Protein AF-A0A1F4E482-F1 (afdb_monomer)

Sequence (312 aa):
MAAYETIAFDAARCNGCGDCMSACAQAKTGNFEHASSRIQILPSANDGFELALCRQCGDPGCVSVCPAAALEKDSESGVIAWDGTKCVNCLLCTVGCTYAGIAFDERAGHVVKCDLCGGRPECVKACSEGALRHVKSARIYNRFGALEDLFVPGLAGCQGCNTELLIRHVLRAVGPETVVAAPPGCIPGMGTVGYNGKTGTKVPVFHPLLTNTASMLAGVRRTYKRKGRDVTALALAGDGGTADVGFQSLSGAAERGEEILYVCVDNEGYMNTGMQRSGCTPFGAWTSTTPVGERSHGKSRDAKNLPLLMMM

pLDDT: mean 93.37, std 6.18, range [50.09, 98.62]

Foldseek 3Di:
DFWAKFKAFDQVLDPPPCQLLQQQQCLQPVGRDSLSGLKDWAADPVGTIDIQADGLDPDQQLCVQQPQNQWDQDPPRSFTHGHPVSDPQPCSSCVSGPRNQWDDDVVVRHIDGDPCSVVPRRSCVRDPSNRMDTDGPPVLCNVLVVADQFFDPDWQDDVVPVLVVVVRSVDSVQDQLEEEEEEDAVCVVRQQCHDPPDHRGNHHYDYDYLQALLVVLLVVCVVCVVVVRHGASEYDYEQQSPVHRNVVNVLVSLVVVRRHHYDYPYPQARVRVFFHGHLQHAAQDDGPPQHPDPPGRGDHDGRDPRVVVSPD

Solvent-accessible surface area (backbone atoms only — not comparable to full-atom values): 17020 Å² total; per-residue (Å²): 123,77,46,31,59,31,69,46,76,42,48,92,45,51,82,79,84,51,50,32,19,28,40,31,4,37,77,75,71,72,42,64,50,50,88,67,19,49,40,43,82,40,82,40,94,82,69,57,48,41,76,30,36,43,58,43,54,89,79,44,44,32,39,78,52,33,89,58,66,23,38,47,71,41,88,84,65,29,45,55,46,76,40,75,91,46,50,79,80,78,59,47,34,36,75,40,28,93,44,58,14,36,41,77,34,81,90,78,72,40,76,45,49,49,67,46,65,85,81,57,44,52,30,37,74,51,31,85,69,58,20,38,40,82,39,66,41,59,54,68,42,38,65,48,64,72,36,68,76,42,50,58,85,90,57,67,56,61,90,86,44,62,67,59,56,49,51,42,53,51,42,31,72,67,42,75,57,34,40,39,38,30,26,75,42,52,61,34,68,20,26,44,61,32,62,96,94,42,62,26,38,77,38,60,58,42,71,45,52,44,50,39,46,45,52,52,38,46,54,50,32,54,51,35,50,76,71,75,39,89,53,46,23,32,37,51,31,42,31,39,35,43,62,44,67,10,24,66,26,39,54,55,32,57,77,68,64,49,82,57,47,78,45,68,52,70,74,44,30,34,57,66,83,60,35,30,71,33,42,47,19,47,56,52,40,69,26,75,73,22,48,63,56,100,91,35,66,19,32,92,47,67,41,53,61,53,72,67,75,66,67,122

Nearest PDB structures (foldseek):
  9bt4-assembly2_C  TM=9.549E-01  e=1.532E-16  Methanosarcina acetivorans C2A
  8c0z-assembly1_F  TM=8.640E-01  e=2.098E-13  Aromatoleum aromaticum
  6x1o-assembly1_D  TM=8.520E-01  e=2.428E-11  Pyrococcus furiosus COM1
  6n2o-assembly1_D  TM=8.540E-01  e=1.017E-06  Magnetococcus marinus MC-1
  2ivf-assembly1_B  TM=8.292E-01  e=2.470E-06  Aromatoleum aromaticum EbN1

Radius of gyration: 26.52 Å; Cα contacts (8 Å, |Δi|>4): 601; chains: 1; bounding box: 60×45×69 Å

Structure (mmCIF, N/CA/C/O backbone):
data_AF-A0A1F4E482-F1
#
_entry.id   AF-A0A1F4E482-F1
#
loop_
_atom_site.group_PDB
_atom_site.id
_atom_site.type_symbol
_atom_site.label_atom_id
_atom_site.label_alt_id
_atom_site.label_comp_id
_atom_site.label_asym_id
_atom_site.label_entity_id
_atom_site.label_seq_id
_atom_site.pdbx_PDB_ins_code
_atom_site.Cartn_x
_atom_site.Cartn_y
_atom_site.Cartn_z
_atom_site.occupancy
_atom_site.B_iso_or_equiv
_atom_site.auth_seq_id
_atom_site.auth_comp_id
_atom_site.auth_asym_id
_atom_site.auth_atom_id
_atom_site.pdbx_PDB_model_num
ATOM 1 N N . MET A 1 1 ? 2.982 8.073 -3.032 1.00 50.09 1 MET A N 1
ATOM 2 C CA . MET A 1 1 ? 3.293 7.229 -4.205 1.00 50.09 1 MET A CA 1
ATOM 3 C C . MET A 1 1 ? 2.075 7.202 -5.106 1.00 50.09 1 MET A C 1
ATOM 5 O O . MET A 1 1 ? 1.051 6.669 -4.696 1.00 50.09 1 MET A O 1
ATOM 9 N N . ALA A 1 2 ? 2.163 7.830 -6.277 1.00 57.84 2 ALA A N 1
ATOM 10 C CA . ALA A 1 2 ? 1.166 7.664 -7.326 1.00 57.84 2 ALA A CA 1
ATOM 11 C C . ALA A 1 2 ? 1.480 6.396 -8.129 1.00 57.84 2 ALA A C 1
ATOM 13 O O . ALA A 1 2 ? 2.610 5.903 -8.142 1.00 57.84 2 ALA A O 1
ATOM 14 N N . ALA A 1 3 ? 0.451 5.848 -8.748 1.00 70.69 3 ALA A N 1
ATOM 15 C CA . ALA A 1 3 ? 0.516 4.659 -9.560 1.00 70.69 3 ALA A CA 1
ATOM 16 C C . ALA A 1 3 ? 0.460 5.048 -11.035 1.00 70.69 3 ALA A C 1
ATOM 18 O O . ALA A 1 3 ? -0.381 5.852 -11.443 1.00 70.69 3 ALA A O 1
ATOM 19 N N . TYR A 1 4 ? 1.350 4.475 -11.826 1.00 83.44 4 TYR A N 1
ATOM 20 C CA . TYR A 1 4 ? 1.622 4.953 -13.174 1.00 83.44 4 TYR A CA 1
ATOM 21 C C . TYR A 1 4 ? 1.324 3.884 -14.211 1.00 83.44 4 TYR A C 1
ATOM 23 O O . TYR A 1 4 ? 1.258 2.690 -13.886 1.00 83.44 4 TYR A O 1
ATOM 31 N N . GLU A 1 5 ? 1.128 4.324 -15.447 1.00 87.88 5 GLU A N 1
ATOM 32 C CA . GLU A 1 5 ? 0.988 3.422 -16.580 1.00 87.88 5 GLU A CA 1
ATOM 33 C C . GLU A 1 5 ? 2.273 2.604 -16.768 1.00 87.88 5 GLU A C 1
ATOM 35 O O . GLU A 1 5 ? 3.392 3.076 -16.557 1.00 87.88 5 GLU A O 1
ATOM 40 N N . THR A 1 6 ? 2.105 1.334 -17.107 1.00 90.81 6 THR A N 1
ATOM 41 C CA . THR A 1 6 ? 3.186 0.386 -17.358 1.00 90.81 6 THR A CA 1
ATOM 42 C C . THR A 1 6 ? 2.681 -0.736 -18.259 1.00 90.81 6 THR A C 1
ATOM 44 O O . THR A 1 6 ? 1.504 -0.791 -18.623 1.00 90.81 6 THR A O 1
ATOM 47 N N . ILE A 1 7 ? 3.568 -1.646 -18.640 1.00 94.12 7 ILE A N 1
ATOM 48 C CA . ILE A 1 7 ? 3.220 -2.802 -19.461 1.00 94.12 7 ILE A CA 1
ATOM 49 C C . ILE A 1 7 ? 3.324 -4.050 -18.588 1.00 94.12 7 ILE A C 1
ATOM 51 O O . ILE A 1 7 ? 4.385 -4.364 -18.052 1.00 94.12 7 ILE A O 1
ATOM 55 N N . ALA A 1 8 ? 2.201 -4.745 -18.433 1.00 93.06 8 ALA A N 1
ATOM 56 C CA . ALA A 1 8 ? 2.137 -6.050 -17.795 1.00 93.06 8 ALA A CA 1
ATOM 57 C C . ALA A 1 8 ? 2.396 -7.155 -18.820 1.00 93.06 8 ALA A C 1
ATOM 59 O O . ALA A 1 8 ? 1.970 -7.048 -19.972 1.00 93.06 8 ALA A O 1
ATOM 60 N N . PHE A 1 9 ? 3.044 -8.222 -18.360 1.00 95.19 9 PHE A N 1
ATOM 61 C CA . PHE A 1 9 ? 3.366 -9.403 -19.147 1.00 95.19 9 PHE A CA 1
ATOM 62 C C . PHE A 1 9 ? 2.775 -10.651 -18.502 1.00 95.19 9 PHE A C 1
ATOM 64 O O . PHE A 1 9 ? 2.919 -10.854 -17.297 1.00 95.19 9 PHE A O 1
ATOM 71 N N . ASP A 1 10 ? 2.096 -11.453 -19.310 1.00 95.62 10 ASP A N 1
ATOM 72 C CA . ASP A 1 10 ? 1.537 -12.749 -18.947 1.00 95.62 10 ASP A CA 1
ATOM 73 C C . ASP A 1 10 ? 2.306 -13.838 -19.702 1.00 95.62 10 ASP A C 1
ATOM 75 O O . ASP A 1 10 ? 2.054 -14.094 -20.883 1.00 95.62 10 ASP A O 1
ATOM 79 N N . ALA A 1 11 ? 3.272 -14.452 -19.016 1.00 94.12 11 ALA A N 1
ATOM 80 C CA . ALA A 1 11 ? 4.148 -15.468 -19.592 1.00 94.12 11 ALA A CA 1
ATOM 81 C C . ALA A 1 11 ? 3.375 -16.682 -20.133 1.00 94.12 11 ALA A C 1
ATOM 83 O O . ALA A 1 11 ? 3.779 -17.248 -21.143 1.00 94.12 11 ALA A O 1
ATOM 84 N N . ALA A 1 12 ? 2.232 -17.035 -19.529 1.00 94.94 12 ALA A N 1
ATOM 85 C CA . ALA A 1 12 ? 1.430 -18.189 -19.942 1.00 94.94 12 ALA A CA 1
ATOM 86 C C . ALA A 1 12 ? 0.758 -18.006 -21.313 1.00 94.94 12 ALA A C 1
ATOM 88 O O . ALA A 1 12 ? 0.332 -18.980 -21.927 1.00 94.94 12 ALA A O 1
ATOM 89 N N . ARG A 1 13 ? 0.649 -16.761 -21.792 1.00 96.19 13 ARG A N 1
ATOM 90 C CA . ARG A 1 13 ? 0.096 -16.428 -23.113 1.00 96.19 13 ARG A CA 1
ATOM 91 C C . ARG A 1 13 ? 1.174 -16.184 -24.162 1.00 96.19 13 ARG A C 1
ATOM 93 O O . ARG A 1 13 ? 0.858 -16.010 -25.331 1.00 96.19 13 ARG A O 1
ATOM 100 N N . CYS A 1 14 ? 2.439 -16.079 -23.765 1.00 96.88 14 CYS A N 1
ATOM 101 C CA . CYS A 1 14 ? 3.504 -15.762 -24.702 1.00 96.88 14 CYS A CA 1
ATOM 102 C C . CYS A 1 14 ? 3.905 -17.013 -25.489 1.00 96.88 14 CYS A C 1
ATOM 104 O O . CYS A 1 14 ? 4.243 -18.035 -24.901 1.00 96.88 14 CYS A O 1
ATOM 106 N N . ASN A 1 15 ? 3.911 -16.913 -26.817 1.00 95.38 15 ASN A N 1
ATOM 107 C CA . ASN A 1 15 ? 4.369 -17.971 -27.721 1.00 95.38 15 ASN A CA 1
ATOM 108 C C . ASN A 1 15 ? 5.766 -17.697 -28.315 1.00 95.38 15 ASN A C 1
ATOM 110 O O . ASN A 1 15 ? 6.238 -18.466 -29.146 1.00 95.38 15 ASN A O 1
ATOM 114 N N . GLY A 1 16 ? 6.418 -16.596 -27.922 1.00 95.25 16 GLY A N 1
ATOM 115 C CA . GLY A 1 16 ? 7.756 -16.239 -28.398 1.00 95.25 16 GLY A CA 1
ATOM 116 C C . GLY A 1 16 ? 7.837 -15.741 -29.844 1.00 95.25 16 GLY A C 1
ATOM 117 O O . GLY A 1 16 ? 8.937 -15.714 -30.385 1.00 95.25 16 GLY A O 1
ATOM 118 N N . CYS A 1 17 ? 6.729 -15.325 -30.478 1.00 95.69 17 CYS A N 1
ATOM 119 C CA . CYS A 1 17 ? 6.731 -14.901 -31.890 1.00 95.69 17 CYS A CA 1
ATOM 120 C C . CYS A 1 17 ? 7.664 -13.714 -32.204 1.00 95.69 17 CYS A C 1
ATOM 122 O O . CYS A 1 17 ? 8.137 -13.577 -33.327 1.00 95.69 17 CYS A O 1
ATOM 124 N N . GLY A 1 18 ? 7.937 -12.849 -31.220 1.00 96.25 18 GLY A N 1
ATOM 125 C CA . GLY A 1 18 ? 8.828 -11.695 -31.373 1.00 96.25 18 GLY A CA 1
ATOM 126 C C . GLY A 1 18 ? 8.198 -10.463 -32.035 1.00 96.25 18 GLY A C 1
ATOM 127 O O . GLY A 1 18 ? 8.855 -9.424 -32.109 1.00 96.25 18 GLY A O 1
ATOM 128 N N . ASP A 1 19 ? 6.921 -10.509 -32.424 1.00 97.69 19 ASP A N 1
ATOM 129 C CA . ASP A 1 19 ? 6.220 -9.394 -33.085 1.00 97.69 19 ASP A CA 1
ATOM 130 C C . ASP A 1 19 ? 6.271 -8.095 -32.269 1.00 97.69 19 ASP A C 1
ATOM 132 O O . ASP A 1 19 ? 6.443 -6.997 -32.803 1.00 97.69 19 ASP A O 1
ATOM 136 N N . CYS A 1 20 ? 6.197 -8.208 -30.940 1.00 97.62 20 CYS A N 1
ATOM 137 C CA . CYS A 1 20 ? 6.301 -7.069 -30.035 1.00 97.62 20 CYS A CA 1
ATOM 138 C C . CYS A 1 20 ? 7.686 -6.398 -30.063 1.00 97.62 20 CYS A C 1
ATOM 140 O O . CYS A 1 20 ? 7.776 -5.180 -29.886 1.00 97.62 20 CYS A O 1
ATOM 142 N N . MET A 1 21 ? 8.754 -7.175 -30.283 1.00 97.56 21 MET A N 1
ATOM 143 C CA . MET A 1 21 ? 10.126 -6.675 -30.409 1.00 97.56 21 MET A CA 1
ATOM 144 C C . MET A 1 21 ? 10.295 -5.967 -31.752 1.00 97.56 21 MET A C 1
ATOM 146 O O . MET A 1 21 ? 10.696 -4.805 -31.774 1.00 97.56 21 MET A O 1
ATOM 150 N N . SER A 1 22 ? 9.869 -6.595 -32.852 1.00 97.81 22 SER A N 1
ATOM 151 C CA . SER A 1 22 ? 9.901 -5.988 -34.190 1.00 97.81 22 SER A CA 1
ATOM 152 C C . SER A 1 22 ? 9.091 -4.689 -34.269 1.00 97.81 22 SER A C 1
ATOM 154 O O . SER A 1 22 ? 9.600 -3.689 -34.770 1.00 97.81 22 SER A O 1
ATOM 156 N N . ALA A 1 23 ? 7.880 -4.650 -33.704 1.00 97.94 23 ALA A N 1
ATOM 157 C CA . ALA A 1 23 ? 7.065 -3.433 -33.657 1.00 97.94 23 ALA A CA 1
ATOM 158 C C . ALA A 1 23 ? 7.727 -2.318 -32.830 1.00 97.94 23 ALA A C 1
ATOM 160 O O . ALA A 1 23 ? 7.666 -1.139 -33.184 1.00 97.94 23 ALA A O 1
ATOM 161 N N . CYS A 1 24 ? 8.385 -2.675 -31.722 1.00 97.38 24 CYS A N 1
ATOM 162 C CA . CYS A 1 24 ? 9.100 -1.706 -30.902 1.00 97.38 24 CYS A CA 1
ATOM 163 C C . CYS A 1 24 ? 10.337 -1.150 -31.617 1.00 97.38 24 CYS A C 1
ATOM 165 O O . CYS A 1 24 ? 10.530 0.064 -31.592 1.00 97.38 24 CYS A O 1
ATOM 167 N N . ALA A 1 25 ? 11.143 -2.002 -32.254 1.00 95.94 25 ALA A N 1
ATOM 168 C CA . ALA A 1 25 ? 12.280 -1.570 -33.061 1.00 95.94 25 ALA A CA 1
ATOM 169 C C . ALA A 1 25 ? 11.810 -0.629 -34.181 1.00 95.94 25 ALA A C 1
ATOM 171 O O . ALA A 1 25 ? 12.283 0.504 -34.275 1.00 95.94 25 ALA A O 1
ATOM 172 N N . GLN A 1 26 ? 10.764 -1.009 -34.919 1.00 96.69 26 GLN A N 1
ATOM 173 C CA . GLN A 1 26 ? 10.246 -0.195 -36.018 1.00 96.69 26 GLN A CA 1
ATOM 174 C C . GLN A 1 26 ? 9.806 1.188 -35.531 1.00 96.69 26 GLN A C 1
ATOM 176 O O . GLN A 1 26 ? 10.162 2.202 -36.128 1.00 96.69 26 GLN A O 1
ATOM 181 N N . ALA A 1 27 ? 9.096 1.246 -34.403 1.00 96.31 27 ALA A N 1
ATOM 182 C CA . ALA A 1 27 ? 8.613 2.497 -33.832 1.00 96.31 27 ALA A CA 1
ATOM 183 C C . ALA A 1 27 ? 9.723 3.399 -33.261 1.00 96.31 27 ALA A C 1
ATOM 185 O O . ALA A 1 27 ? 9.504 4.601 -33.108 1.00 96.31 27 ALA A O 1
ATOM 186 N N . LYS A 1 28 ? 10.879 2.843 -32.871 1.00 94.31 28 LYS A N 1
ATOM 187 C CA . LYS A 1 28 ? 11.936 3.585 -32.155 1.00 94.31 28 LYS A CA 1
ATOM 188 C C . LYS A 1 28 ? 13.166 3.890 -32.987 1.00 94.31 28 LYS A C 1
ATOM 190 O O . LYS A 1 28 ? 13.798 4.911 -32.737 1.00 94.31 28 LYS A O 1
ATOM 195 N N . THR A 1 29 ? 13.495 3.033 -33.940 1.00 91.94 29 THR A N 1
ATOM 196 C CA . THR A 1 29 ? 14.713 3.129 -34.749 1.00 91.94 29 THR A CA 1
ATOM 197 C C . THR A 1 29 ? 14.434 3.010 -36.246 1.00 91.94 29 THR A C 1
ATOM 199 O O . THR A 1 29 ? 15.348 3.204 -37.043 1.00 91.94 29 THR A O 1
ATOM 202 N N . GLY A 1 30 ? 13.195 2.704 -36.653 1.00 92.75 30 GLY A N 1
ATOM 203 C CA . GLY A 1 30 ? 12.822 2.538 -38.061 1.00 92.75 30 GLY A CA 1
ATOM 204 C C . GLY A 1 30 ? 13.309 1.232 -38.697 1.00 92.75 30 GLY A C 1
ATOM 205 O O . GLY A 1 30 ? 13.164 1.061 -39.904 1.00 92.75 30 GLY A O 1
ATOM 206 N N . ASN A 1 31 ? 13.876 0.312 -37.910 1.00 90.56 31 ASN A N 1
ATOM 207 C CA . ASN A 1 31 ? 14.336 -1.003 -38.361 1.00 90.56 31 ASN A CA 1
ATOM 208 C C . ASN A 1 31 ? 13.534 -2.134 -37.687 1.00 90.56 31 ASN A C 1
ATOM 210 O O . ASN A 1 31 ? 12.688 -1.871 -36.843 1.00 90.56 31 ASN A O 1
ATOM 214 N N . PHE A 1 32 ? 13.782 -3.394 -38.048 1.00 92.50 32 PHE A N 1
ATOM 215 C CA . PHE A 1 32 ? 13.076 -4.553 -37.473 1.00 92.50 32 PHE A CA 1
ATOM 216 C C . PHE A 1 32 ? 13.972 -5.443 -36.602 1.00 92.50 32 PHE A C 1
ATOM 218 O O . PHE A 1 32 ? 13.580 -6.551 -36.237 1.00 92.50 32 PHE A O 1
ATOM 225 N N . GLU A 1 33 ? 15.179 -4.979 -36.280 1.00 91.38 33 GLU A N 1
ATOM 226 C CA . GLU A 1 33 ? 16.152 -5.751 -35.516 1.00 91.38 33 GLU A CA 1
ATOM 227 C C . GLU A 1 33 ? 15.749 -5.794 -34.042 1.00 91.38 33 GLU A C 1
ATOM 229 O O . GLU A 1 33 ? 15.639 -4.759 -33.383 1.00 91.38 33 GLU A O 1
ATOM 234 N N . HIS A 1 34 ? 15.571 -7.001 -33.499 1.00 93.25 34 HIS A N 1
ATOM 235 C CA . HIS A 1 34 ? 15.185 -7.180 -32.096 1.00 93.25 34 HIS A CA 1
ATOM 236 C C . HIS A 1 34 ? 16.203 -6.562 -31.136 1.00 93.25 34 HIS A C 1
ATOM 238 O O . HIS A 1 34 ? 15.811 -6.010 -30.121 1.00 93.25 34 HIS A O 1
ATOM 244 N N . ALA A 1 35 ? 17.495 -6.538 -31.467 1.00 89.81 35 ALA A N 1
ATOM 245 C CA . ALA A 1 35 ? 18.505 -5.894 -30.622 1.00 89.81 35 ALA A CA 1
ATOM 246 C C . ALA A 1 35 ? 18.249 -4.388 -30.395 1.00 89.81 35 ALA A C 1
ATOM 248 O O . ALA A 1 35 ? 18.602 -3.860 -29.346 1.00 89.81 35 ALA A O 1
ATOM 249 N N . SER A 1 36 ? 17.590 -3.708 -31.342 1.00 90.25 36 SER A N 1
ATOM 250 C CA . SER A 1 36 ? 17.215 -2.292 -31.227 1.00 90.25 36 SER A CA 1
ATOM 251 C C . SER A 1 36 ? 15.883 -2.065 -30.495 1.00 90.25 36 SER A C 1
ATOM 253 O O . SER A 1 36 ? 15.470 -0.916 -30.295 1.00 90.25 36 SER A O 1
ATOM 255 N N . SER A 1 37 ? 15.157 -3.121 -30.105 1.00 94.88 37 SER A N 1
ATOM 256 C CA . SER A 1 37 ? 13.901 -2.963 -29.377 1.00 94.88 37 SER A CA 1
ATOM 257 C C . SER A 1 37 ? 14.130 -2.681 -27.898 1.00 94.88 37 SER A C 1
ATOM 259 O O . SER A 1 37 ? 14.953 -3.281 -27.214 1.00 94.88 37 SER A O 1
ATOM 261 N N . ARG A 1 38 ? 13.300 -1.793 -27.350 1.00 95.50 38 ARG A N 1
ATOM 262 C CA . ARG A 1 38 ? 13.314 -1.425 -25.924 1.00 95.50 38 ARG A CA 1
ATOM 263 C C . ARG A 1 38 ? 12.547 -2.417 -25.036 1.00 95.50 38 ARG A C 1
ATOM 265 O O . ARG A 1 38 ? 12.235 -2.099 -23.890 1.00 95.50 38 ARG A O 1
ATOM 272 N N . ILE A 1 39 ? 12.185 -3.564 -25.603 1.00 96.56 39 ILE A N 1
ATOM 273 C CA . ILE A 1 39 ? 11.484 -4.701 -25.009 1.00 96.56 39 ILE A CA 1
ATOM 274 C C . ILE A 1 39 ? 12.198 -5.958 -25.504 1.00 96.56 39 ILE A C 1
ATOM 276 O O . ILE A 1 39 ? 12.468 -6.041 -26.699 1.00 96.56 39 ILE A O 1
ATOM 280 N N . GLN A 1 40 ? 12.507 -6.900 -24.618 1.00 96.12 40 GLN A N 1
ATOM 281 C CA . GLN A 1 40 ? 13.147 -8.167 -24.978 1.00 96.12 40 GLN A CA 1
ATOM 282 C C . GLN A 1 40 ? 12.362 -9.325 -24.364 1.00 96.12 40 GLN A C 1
ATOM 284 O O . GLN A 1 40 ? 12.138 -9.345 -23.151 1.00 96.12 40 GLN A O 1
ATOM 289 N N . ILE A 1 41 ? 11.932 -10.266 -25.205 1.00 96.31 41 ILE A N 1
ATOM 290 C CA . ILE A 1 41 ? 11.322 -11.530 -24.785 1.00 96.31 41 ILE A CA 1
ATOM 291 C C . ILE A 1 41 ? 12.408 -12.595 -24.841 1.00 96.31 41 ILE A C 1
ATOM 293 O O . ILE A 1 41 ? 13.002 -12.816 -25.894 1.00 96.31 41 ILE A O 1
ATOM 297 N N . LEU A 1 42 ? 12.671 -13.233 -23.707 1.00 94.31 42 LEU A N 1
ATOM 298 C CA . LEU A 1 42 ? 13.765 -14.184 -23.544 1.00 94.31 42 LEU A CA 1
ATOM 299 C C . LEU A 1 42 ? 13.206 -15.543 -23.108 1.00 94.31 42 LEU A C 1
ATOM 301 O O . LEU A 1 42 ? 12.257 -15.568 -22.326 1.00 94.31 42 LEU A O 1
ATOM 305 N N . PRO A 1 43 ? 13.762 -16.673 -23.569 1.00 93.50 43 PRO A N 1
ATOM 306 C CA . PRO A 1 43 ? 13.435 -17.977 -23.000 1.00 93.50 43 PRO A CA 1
ATOM 307 C C . PRO A 1 43 ? 13.756 -18.016 -21.498 1.00 93.50 43 PRO A C 1
ATOM 309 O O . PRO A 1 43 ? 14.818 -17.553 -21.079 1.00 93.50 43 PRO A O 1
ATOM 312 N N . SER A 1 44 ? 12.843 -18.563 -20.695 1.00 91.25 44 SER A N 1
ATOM 313 C CA . SER A 1 44 ? 13.057 -18.789 -19.259 1.00 91.25 44 SER A CA 1
ATOM 314 C C . SER A 1 44 ? 13.779 -20.117 -19.010 1.00 91.25 44 SER A C 1
ATOM 316 O O . SER A 1 44 ? 13.749 -21.023 -19.840 1.00 91.25 44 SER A O 1
ATOM 318 N N . ALA A 1 45 ? 14.382 -20.263 -17.828 1.00 87.75 45 ALA A N 1
ATOM 319 C CA . ALA A 1 45 ? 14.998 -21.514 -17.386 1.00 87.75 45 ALA A CA 1
ATOM 320 C C . ALA A 1 45 ? 13.982 -22.635 -17.077 1.00 87.75 45 ALA A C 1
ATOM 322 O O . ALA A 1 45 ? 14.362 -23.802 -17.078 1.00 87.75 45 ALA A O 1
ATOM 323 N N . ASN A 1 46 ? 12.715 -22.299 -16.804 1.00 86.31 46 ASN A N 1
ATOM 324 C CA . ASN A 1 46 ? 11.676 -23.243 -16.360 1.00 86.31 46 ASN A CA 1
ATOM 325 C C . ASN A 1 46 ? 10.644 -23.576 -17.453 1.00 86.31 46 ASN A C 1
ATOM 327 O O . ASN A 1 46 ? 9.483 -23.820 -17.129 1.00 86.31 46 ASN A O 1
ATOM 331 N N . ASP A 1 47 ? 11.059 -23.552 -18.721 1.00 84.94 47 ASP A N 1
ATOM 332 C CA . ASP A 1 47 ? 10.184 -23.538 -19.899 1.00 84.94 47 ASP A CA 1
ATOM 333 C C . ASP A 1 47 ? 9.254 -22.298 -19.951 1.00 84.94 47 ASP A C 1
ATOM 335 O O . ASP A 1 47 ? 8.754 -21.787 -18.949 1.00 84.94 47 ASP A O 1
ATOM 339 N N . GLY A 1 48 ? 9.038 -21.754 -21.151 1.00 91.44 48 GLY A N 1
ATOM 340 C CA . GLY A 1 48 ? 8.289 -20.506 -21.360 1.00 91.44 48 GLY A CA 1
ATOM 341 C C . GLY A 1 48 ? 9.181 -19.273 -21.527 1.00 91.44 48 GLY A C 1
ATOM 342 O O . GLY A 1 48 ? 10.348 -19.378 -21.905 1.00 91.44 48 GLY A O 1
ATOM 343 N N . PHE A 1 49 ? 8.617 -18.085 -21.292 1.00 95.44 49 PHE A N 1
ATOM 344 C CA . PHE A 1 49 ? 9.251 -16.812 -21.643 1.00 95.44 49 PHE A CA 1
ATOM 345 C C . PHE A 1 49 ? 9.263 -15.813 -20.486 1.00 95.44 49 PHE A C 1
ATOM 347 O O . PHE A 1 49 ? 8.325 -15.729 -19.694 1.00 95.44 49 PHE A O 1
ATOM 354 N N . GLU A 1 50 ? 10.309 -14.999 -20.447 1.00 94.19 50 GLU A N 1
ATOM 355 C CA . GLU A 1 50 ? 10.502 -13.869 -19.551 1.00 94.19 50 GLU A CA 1
ATOM 356 C C . GLU A 1 50 ? 10.590 -12.559 -20.331 1.00 94.19 50 GLU A C 1
ATOM 358 O O . GLU A 1 50 ? 10.852 -12.531 -21.535 1.00 94.19 50 GLU A O 1
ATOM 363 N N . LEU A 1 51 ? 10.363 -11.453 -19.620 1.00 94.88 51 LEU A N 1
ATOM 364 C CA . LEU A 1 51 ? 10.366 -10.118 -20.195 1.00 94.88 51 LEU A CA 1
ATOM 365 C C . LEU A 1 51 ? 11.399 -9.214 -19.518 1.00 94.88 51 LEU A C 1
ATOM 367 O O . LEU A 1 51 ? 11.276 -8.910 -18.328 1.00 94.88 51 LEU A O 1
ATOM 371 N N . ALA A 1 52 ? 12.311 -8.673 -20.325 1.00 95.19 52 ALA A N 1
ATOM 372 C CA . ALA A 1 52 ? 13.142 -7.526 -19.977 1.00 95.19 52 ALA A CA 1
ATOM 373 C C . ALA A 1 52 ? 12.552 -6.244 -20.592 1.00 95.19 52 ALA A C 1
ATOM 375 O O . ALA A 1 52 ? 12.440 -6.085 -21.812 1.00 95.19 52 ALA A O 1
ATOM 376 N N . LEU A 1 53 ? 12.098 -5.337 -19.721 1.00 95.25 53 LEU A N 1
ATOM 377 C CA . LEU A 1 53 ? 11.413 -4.094 -20.084 1.00 95.25 53 LEU A CA 1
ATOM 378 C C . LEU A 1 53 ? 11.447 -3.096 -18.922 1.00 95.25 53 LEU A C 1
ATOM 380 O O . LEU A 1 53 ? 11.301 -3.466 -17.756 1.00 95.25 53 LEU A O 1
ATOM 384 N N . CYS A 1 54 ? 11.561 -1.800 -19.227 1.00 94.81 54 CYS A N 1
ATOM 385 C CA . CYS A 1 54 ? 11.388 -0.757 -18.215 1.00 94.81 54 CYS A CA 1
ATOM 386 C C . CYS A 1 54 ? 9.956 -0.769 -17.659 1.00 94.81 54 CYS A C 1
ATOM 388 O O . CYS A 1 54 ? 9.003 -0.458 -18.373 1.00 94.81 54 CYS A O 1
ATOM 39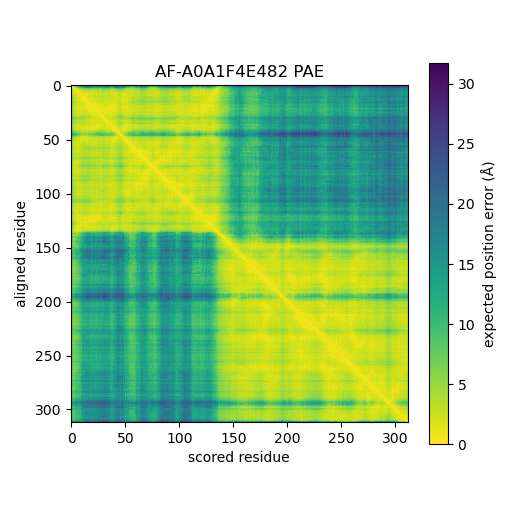0 N N . ARG A 1 55 ? 9.817 -1.064 -16.361 1.00 91.56 55 ARG A N 1
ATOM 391 C CA . ARG A 1 55 ? 8.522 -1.134 -15.661 1.00 91.56 55 ARG A CA 1
ATOM 392 C C . ARG A 1 55 ? 7.996 0.211 -15.150 1.00 91.56 55 ARG A C 1
ATOM 394 O O . ARG A 1 55 ? 6.932 0.232 -14.537 1.00 91.56 55 ARG A O 1
ATOM 401 N N . GLN A 1 56 ? 8.723 1.310 -15.366 1.00 93.06 56 GLN A N 1
ATOM 402 C CA . GLN A 1 56 ? 8.402 2.638 -14.815 1.00 93.06 56 GLN A CA 1
ATOM 403 C C . GLN A 1 56 ? 8.225 2.622 -13.280 1.00 93.06 56 GLN A C 1
ATOM 405 O O . GLN A 1 56 ? 7.261 3.160 -12.731 1.00 93.06 56 GLN A O 1
ATOM 410 N N . CYS A 1 57 ? 9.159 1.969 -12.576 1.00 88.19 57 CYS A N 1
ATOM 411 C CA . CYS A 1 57 ? 9.104 1.681 -11.136 1.00 88.19 57 CYS A CA 1
ATOM 412 C C . CYS A 1 57 ? 8.767 2.904 -10.274 1.00 88.19 57 CYS A C 1
ATOM 414 O O . CYS A 1 57 ? 9.254 4.001 -10.535 1.00 88.19 57 CYS A O 1
ATOM 416 N N . GLY A 1 58 ? 7.950 2.716 -9.231 1.00 84.44 58 GLY A N 1
ATOM 417 C CA . GLY A 1 58 ? 7.608 3.763 -8.256 1.00 84.44 58 GLY A CA 1
ATOM 418 C C . GLY A 1 58 ? 8.837 4.365 -7.572 1.00 84.44 58 GLY A C 1
ATOM 419 O O . GLY A 1 58 ? 8.942 5.584 -7.508 1.00 84.44 58 GLY A O 1
ATOM 420 N N . ASP A 1 59 ? 9.763 3.498 -7.163 1.00 86.62 59 ASP A N 1
ATOM 421 C CA . ASP A 1 59 ? 11.095 3.836 -6.659 1.00 86.62 59 ASP A CA 1
ATOM 422 C C . ASP A 1 59 ? 12.154 3.253 -7.618 1.00 86.62 59 ASP A C 1
ATOM 424 O O . ASP A 1 59 ? 12.451 2.053 -7.582 1.00 86.62 59 ASP A O 1
ATOM 428 N N . PRO A 1 60 ? 12.601 4.030 -8.617 1.00 91.31 60 PRO A N 1
ATOM 429 C CA . PRO A 1 60 ? 13.444 3.517 -9.685 1.00 91.31 60 PRO A CA 1
ATOM 430 C C . PRO A 1 60 ? 14.928 3.505 -9.303 1.00 91.31 60 PRO A C 1
ATOM 432 O O . PRO A 1 60 ? 15.603 4.529 -9.372 1.00 91.31 60 PRO A O 1
ATOM 435 N N . GLY A 1 61 ? 15.474 2.311 -9.049 1.00 94.00 61 GLY A N 1
ATOM 436 C CA . GLY A 1 61 ? 16.905 2.127 -8.765 1.00 94.00 61 GLY A CA 1
ATOM 437 C C . GLY A 1 61 ? 17.838 2.737 -9.820 1.00 94.00 61 GLY A C 1
ATOM 438 O O . GLY A 1 61 ? 18.870 3.298 -9.467 1.00 94.00 61 GLY A O 1
ATOM 439 N N . CYS A 1 62 ? 17.447 2.737 -11.102 1.00 96.31 62 CYS A N 1
ATOM 440 C CA . CYS A 1 62 ? 18.224 3.366 -12.177 1.00 96.31 62 CYS A CA 1
ATOM 441 C C . CYS A 1 62 ? 18.376 4.892 -12.026 1.00 96.31 62 CYS A C 1
ATOM 443 O O . CYS A 1 62 ? 19.375 5.437 -12.487 1.00 96.31 62 CYS A O 1
ATOM 445 N N . VAL A 1 63 ? 17.406 5.573 -11.402 1.00 96.81 63 VAL A N 1
ATOM 446 C CA . VAL A 1 63 ? 17.493 7.007 -11.074 1.00 96.81 63 VAL A CA 1
ATOM 447 C C . VAL A 1 63 ? 18.412 7.190 -9.872 1.00 96.81 63 VAL A C 1
ATOM 449 O O . VAL A 1 63 ? 19.340 7.989 -9.937 1.00 96.81 63 VAL A O 1
ATOM 452 N N . SER A 1 64 ? 18.211 6.395 -8.817 1.00 95.50 64 SER A N 1
ATOM 453 C CA . SER A 1 64 ? 18.969 6.493 -7.564 1.00 95.50 64 SER A CA 1
ATOM 454 C C . SER A 1 64 ? 20.476 6.285 -7.746 1.00 95.50 64 SER A C 1
ATOM 456 O O . SER A 1 64 ? 21.266 6.881 -7.023 1.00 95.50 64 SER A O 1
ATOM 458 N N . VAL A 1 65 ? 20.889 5.471 -8.723 1.00 97.00 65 VAL A N 1
ATOM 459 C CA . VAL A 1 65 ? 22.310 5.231 -9.036 1.00 97.00 65 VAL A CA 1
ATOM 460 C C . VAL A 1 65 ? 22.889 6.186 -10.082 1.00 97.00 65 VAL A C 1
ATOM 462 O O . VAL A 1 65 ? 24.054 6.036 -10.433 1.00 97.00 65 VAL A O 1
ATOM 465 N N . CYS A 1 66 ? 22.111 7.118 -10.647 1.00 97.31 66 CYS A N 1
ATOM 466 C CA . CYS A 1 66 ? 22.586 7.998 -11.716 1.00 97.31 66 CYS A CA 1
ATOM 467 C C . CYS A 1 66 ? 23.371 9.192 -11.137 1.00 97.31 66 CYS A C 1
ATOM 469 O O . CYS A 1 66 ? 22.749 10.148 -10.672 1.00 97.31 66 CYS A O 1
ATOM 471 N N . PRO A 1 67 ? 24.719 9.220 -11.216 1.00 96.44 67 PRO A N 1
ATOM 472 C CA . PRO A 1 67 ? 25.503 10.298 -10.605 1.00 96.44 67 PRO A CA 1
ATOM 473 C C . PRO A 1 67 ? 25.342 11.638 -11.334 1.00 96.44 67 PRO A C 1
ATOM 475 O O . PRO A 1 67 ? 25.548 12.692 -10.747 1.00 96.44 67 PRO A O 1
ATOM 478 N N . ALA A 1 68 ? 24.971 11.600 -12.616 1.00 96.56 68 ALA A N 1
ATOM 479 C CA . ALA A 1 68 ? 24.806 12.788 -13.446 1.00 96.56 68 ALA A CA 1
ATOM 480 C C . ALA A 1 68 ? 23.395 13.398 -13.370 1.00 96.56 68 ALA A C 1
ATOM 482 O O . ALA A 1 68 ? 23.128 14.387 -14.048 1.00 96.56 68 ALA A O 1
ATOM 483 N N . ALA A 1 69 ? 22.476 12.786 -12.607 1.00 96.25 69 ALA A N 1
ATOM 484 C CA . ALA A 1 69 ? 21.060 13.166 -12.572 1.00 96.25 69 ALA A CA 1
ATOM 485 C C . ALA A 1 69 ? 20.431 13.279 -13.982 1.00 96.25 69 ALA A C 1
ATOM 487 O O . ALA A 1 69 ? 19.615 14.155 -14.262 1.00 96.25 69 ALA A O 1
ATOM 488 N N . ALA A 1 70 ? 20.846 12.386 -14.887 1.00 97.69 70 ALA A N 1
ATOM 489 C CA . ALA A 1 70 ? 20.362 12.312 -16.265 1.00 97.69 70 ALA A CA 1
ATOM 490 C C . ALA A 1 70 ? 19.062 11.502 -16.399 1.00 97.69 70 ALA A C 1
ATOM 492 O O . ALA A 1 70 ? 18.515 11.394 -17.491 1.00 97.69 70 ALA A O 1
ATOM 493 N N . LEU A 1 71 ? 18.588 10.890 -15.312 1.00 97.31 71 LEU A N 1
ATOM 494 C CA . LEU A 1 71 ? 17.322 10.171 -15.248 1.00 97.31 71 LEU A CA 1
ATOM 495 C C . LEU A 1 71 ? 16.460 10.810 -14.167 1.00 97.31 71 LEU A C 1
ATOM 497 O O . LEU A 1 71 ? 16.939 11.041 -13.061 1.00 97.31 71 LEU A O 1
ATOM 501 N N . GLU A 1 72 ? 15.190 11.041 -14.468 1.00 95.00 72 GLU A N 1
ATOM 502 C CA . GLU A 1 72 ? 14.238 11.627 -13.527 1.00 95.00 72 GLU A CA 1
ATOM 503 C C . GLU A 1 72 ? 12.874 10.979 -13.717 1.00 95.00 72 GLU A C 1
ATOM 505 O O . GLU A 1 72 ? 12.495 10.646 -14.837 1.00 95.00 72 GLU A O 1
ATOM 510 N N . LYS A 1 73 ? 12.133 10.755 -12.634 1.00 92.00 73 LYS A N 1
ATOM 511 C CA . LYS A 1 73 ? 10.778 10.226 -12.740 1.00 92.00 73 LYS A CA 1
ATOM 512 C C . LYS A 1 73 ? 9.782 11.370 -12.871 1.00 92.00 73 LYS A C 1
ATOM 514 O O . LYS A 1 73 ? 9.584 12.119 -11.921 1.00 92.00 73 LYS A O 1
ATOM 519 N N . ASP A 1 74 ? 9.117 11.433 -14.018 1.00 90.12 74 ASP A N 1
ATOM 520 C CA . ASP A 1 74 ? 8.035 12.380 -14.244 1.00 90.12 74 ASP A CA 1
ATOM 521 C C . ASP A 1 74 ? 6.856 12.075 -13.304 1.00 90.12 74 ASP A C 1
ATOM 523 O O . ASP A 1 74 ? 6.406 10.930 -13.195 1.00 90.12 74 ASP A O 1
ATOM 527 N N . SER A 1 75 ? 6.381 13.088 -12.580 1.00 83.88 75 SER A N 1
ATOM 528 C CA . SER A 1 75 ? 5.374 12.921 -11.525 1.00 83.88 75 SER A CA 1
ATOM 529 C C . SER A 1 75 ? 3.944 12.806 -12.059 1.00 83.88 75 SER A C 1
ATOM 531 O O . SER A 1 75 ? 3.063 12.342 -11.334 1.00 83.88 75 SER A O 1
ATOM 533 N N . GLU A 1 76 ? 3.713 13.180 -13.320 1.00 84.25 76 GLU A N 1
ATOM 534 C CA . GLU A 1 76 ? 2.402 13.142 -13.965 1.00 84.25 76 GLU A CA 1
ATOM 535 C C . GLU A 1 76 ? 2.198 11.830 -14.739 1.00 84.25 76 GLU A C 1
ATOM 537 O O . GLU A 1 76 ? 1.303 11.038 -14.434 1.00 84.25 76 GLU A O 1
ATOM 542 N N . SER A 1 77 ? 3.072 11.555 -15.705 1.00 87.06 77 SER A N 1
ATOM 543 C CA . SER A 1 77 ? 3.052 10.355 -16.545 1.00 87.06 77 SER A CA 1
ATOM 544 C C . SER A 1 77 ? 3.651 9.127 -15.856 1.00 87.06 77 SER A C 1
ATOM 546 O O . SER A 1 77 ? 3.291 7.993 -16.182 1.00 87.06 77 SER A O 1
ATOM 548 N N . GLY A 1 78 ? 4.577 9.325 -14.912 1.00 88.94 78 GLY A N 1
ATOM 549 C CA . GLY A 1 78 ? 5.338 8.251 -14.276 1.00 88.94 78 GLY A CA 1
ATOM 550 C C . GLY A 1 78 ? 6.475 7.681 -15.099 1.00 88.94 78 GLY A C 1
ATOM 551 O O . GLY A 1 78 ? 7.178 6.790 -14.608 1.00 88.94 78 GLY A O 1
ATOM 552 N N . VAL A 1 79 ? 6.642 8.163 -16.331 1.00 93.62 79 VAL A N 1
ATOM 553 C CA . VAL A 1 79 ? 7.733 7.761 -17.204 1.00 93.62 79 VAL A CA 1
ATOM 554 C C . VAL A 1 79 ? 9.029 8.281 -16.603 1.00 93.62 79 VAL A C 1
ATOM 556 O O . VAL A 1 79 ? 9.172 9.454 -16.274 1.00 93.62 79 VAL A O 1
ATOM 559 N N . ILE A 1 80 ? 10.001 7.393 -16.459 1.00 95.12 80 ILE A N 1
ATOM 560 C CA . ILE A 1 80 ? 11.362 7.801 -16.138 1.00 95.12 80 ILE A CA 1
ATOM 561 C C . ILE A 1 80 ? 11.884 8.499 -17.399 1.00 95.12 80 ILE A C 1
ATOM 563 O O . ILE A 1 80 ? 11.956 7.869 -18.443 1.00 95.12 80 ILE A O 1
ATOM 567 N N . ALA A 1 81 ? 12.169 9.791 -17.382 1.00 94.56 81 ALA A N 1
ATOM 568 C CA . ALA A 1 81 ? 12.760 10.511 -18.504 1.00 94.56 81 ALA A CA 1
ATOM 569 C C . ALA A 1 81 ? 14.283 10.323 -18.512 1.00 94.56 81 ALA A C 1
ATOM 571 O O . ALA A 1 81 ? 14.880 10.042 -17.474 1.00 94.56 81 ALA A O 1
ATOM 572 N N . TRP A 1 82 ? 14.901 10.445 -19.688 1.00 96.06 82 TRP A N 1
ATOM 573 C CA . TRP A 1 82 ? 16.354 10.471 -19.849 1.00 96.06 82 TRP A CA 1
ATOM 574 C C . TRP A 1 82 ? 16.759 11.759 -20.558 1.00 96.06 82 TRP A C 1
ATOM 576 O O . TRP A 1 82 ? 16.180 12.096 -21.589 1.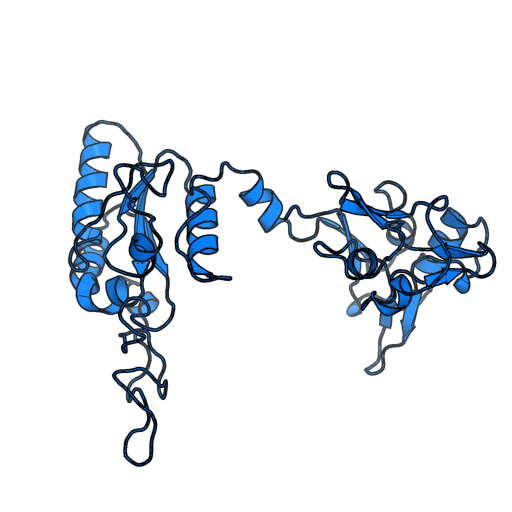00 96.06 82 TRP A O 1
ATOM 586 N N . ASP A 1 83 ? 17.747 12.449 -20.001 1.00 96.69 83 ASP A N 1
ATOM 587 C CA . ASP A 1 83 ? 18.309 13.689 -20.522 1.00 96.69 83 ASP A CA 1
ATOM 588 C C . ASP A 1 83 ? 19.715 13.432 -21.076 1.00 96.69 83 ASP A C 1
ATOM 590 O O . ASP A 1 83 ? 20.692 13.261 -20.337 1.00 96.69 83 ASP A O 1
ATOM 594 N N . GLY A 1 84 ? 19.814 13.422 -22.405 1.00 95.75 84 GLY A N 1
ATOM 595 C CA . GLY A 1 84 ? 21.071 13.196 -23.112 1.00 95.75 84 GLY A CA 1
ATOM 596 C C . GLY A 1 84 ? 22.109 14.297 -22.911 1.00 95.75 84 GLY A C 1
ATOM 597 O O . GLY A 1 84 ? 23.291 14.032 -23.089 1.00 95.75 84 GLY A O 1
ATOM 598 N N . THR A 1 85 ? 21.708 15.499 -22.486 1.00 97.31 85 THR A N 1
ATOM 599 C CA . THR A 1 85 ? 22.652 16.602 -22.241 1.00 97.31 85 THR A CA 1
ATOM 600 C C . THR A 1 85 ? 23.425 16.432 -20.933 1.00 97.31 85 THR A C 1
ATOM 602 O O . THR A 1 85 ? 24.533 16.944 -20.795 1.00 97.31 85 THR A O 1
ATOM 605 N N . LYS A 1 86 ? 22.862 15.674 -19.984 1.00 97.56 86 LYS A N 1
ATOM 606 C CA . LYS A 1 86 ? 23.484 15.352 -18.692 1.00 97.56 86 LYS A CA 1
ATOM 607 C C . LYS A 1 86 ? 24.169 13.991 -18.698 1.00 97.56 86 LYS A C 1
ATOM 609 O O . LYS A 1 86 ? 25.049 13.732 -17.882 1.00 97.56 86 LYS A O 1
ATOM 614 N N . CYS A 1 87 ? 23.735 13.080 -19.566 1.00 97.38 87 CYS A N 1
ATOM 615 C CA . CYS A 1 87 ? 24.220 11.708 -19.571 1.00 97.38 87 CYS A CA 1
ATOM 616 C C . CYS A 1 87 ? 25.708 11.626 -19.940 1.00 97.38 87 CYS A C 1
ATOM 618 O O . CYS A 1 87 ? 26.114 12.017 -21.026 1.00 97.38 87 CYS A O 1
ATOM 620 N N . VAL A 1 88 ? 26.504 11.016 -19.059 1.00 96.38 88 VAL A N 1
ATOM 621 C CA . VAL A 1 88 ? 27.946 10.780 -19.268 1.00 96.38 88 VAL A CA 1
ATOM 622 C C . VAL A 1 88 ? 28.274 9.341 -19.689 1.00 96.38 88 VAL A C 1
ATOM 624 O O . VAL A 1 88 ? 29.419 8.916 -19.595 1.00 96.38 88 VAL A O 1
ATOM 627 N N . ASN A 1 89 ? 27.270 8.554 -20.094 1.00 95.69 89 ASN A N 1
ATOM 628 C CA . ASN A 1 89 ? 27.426 7.169 -20.569 1.00 95.69 89 ASN A CA 1
ATOM 629 C C . ASN A 1 89 ? 28.200 6.222 -19.620 1.00 95.69 89 ASN A C 1
ATOM 631 O O . ASN A 1 89 ? 28.823 5.265 -20.059 1.00 95.69 89 ASN A O 1
ATOM 635 N N . CYS A 1 90 ? 28.107 6.429 -18.301 1.00 96.38 90 CYS A N 1
ATOM 636 C CA . CYS A 1 90 ? 28.760 5.569 -17.298 1.00 96.38 90 CYS A CA 1
ATOM 637 C C . CYS A 1 90 ? 28.107 4.185 -17.105 1.00 96.38 90 CYS A C 1
ATOM 639 O O . CYS A 1 90 ? 28.631 3.360 -16.365 1.00 96.38 90 CYS A O 1
ATOM 641 N N . LEU A 1 91 ? 26.935 3.949 -17.707 1.00 96.81 91 LEU A N 1
ATOM 642 C CA . LEU A 1 91 ? 26.165 2.693 -17.679 1.00 96.81 91 LEU A CA 1
ATOM 643 C C . LEU A 1 91 ? 25.703 2.185 -16.301 1.00 96.81 91 LEU A C 1
ATOM 645 O O . LEU A 1 91 ? 25.020 1.165 -16.239 1.00 96.81 91 LEU A O 1
ATOM 649 N N . LEU A 1 92 ? 25.950 2.910 -15.206 1.00 97.62 92 LEU A N 1
ATOM 650 C CA . LEU A 1 92 ? 25.509 2.519 -13.857 1.00 97.62 92 LEU A CA 1
ATOM 651 C C . LEU A 1 92 ? 23.998 2.263 -13.760 1.00 97.62 92 LEU A C 1
ATOM 653 O O . LEU A 1 92 ? 23.561 1.371 -13.038 1.00 97.62 92 LEU A O 1
ATOM 657 N N . CYS A 1 93 ? 23.190 2.995 -14.526 1.00 97.06 93 CYS A N 1
ATOM 658 C CA . CYS A 1 93 ? 21.742 2.801 -14.579 1.00 97.06 93 CYS A CA 1
ATOM 659 C C . CYS A 1 93 ? 21.322 1.421 -15.117 1.00 97.06 93 CYS A C 1
ATOM 661 O O . CYS A 1 93 ? 20.269 0.928 -14.713 1.00 97.06 93 CYS A O 1
ATOM 663 N N . THR A 1 94 ? 22.137 0.793 -15.975 1.00 96.50 94 THR A N 1
ATOM 664 C CA . THR A 1 94 ? 21.909 -0.576 -16.477 1.00 96.50 94 THR A CA 1
ATOM 665 C C . THR A 1 94 ? 22.133 -1.604 -15.369 1.00 96.50 94 THR A C 1
ATOM 667 O O . THR A 1 94 ? 21.312 -2.496 -15.188 1.00 96.50 94 THR A O 1
ATOM 670 N N . VAL A 1 95 ? 23.164 -1.400 -14.541 1.00 95.00 95 VAL A N 1
ATOM 671 C CA . VAL A 1 95 ? 23.476 -2.237 -13.371 1.00 95.00 95 VAL A CA 1
ATOM 672 C C . VAL A 1 95 ? 22.440 -2.050 -12.259 1.00 95.00 95 VAL A C 1
ATOM 674 O O . VAL A 1 95 ? 22.020 -3.013 -11.627 1.00 95.00 95 VAL A O 1
ATOM 677 N N . GLY A 1 96 ? 21.978 -0.817 -12.034 1.00 93.94 96 GLY A N 1
ATOM 678 C CA . GLY A 1 96 ? 20.951 -0.520 -11.030 1.00 93.94 96 GLY A CA 1
ATOM 679 C C . GLY A 1 96 ? 19.544 -0.999 -11.401 1.00 93.94 96 GLY A C 1
ATOM 680 O O . GLY A 1 96 ? 18.636 -0.934 -10.570 1.00 93.94 96 GLY A O 1
ATOM 681 N N . CYS A 1 97 ? 19.318 -1.452 -12.638 1.00 95.62 97 CYS A N 1
ATOM 682 C CA . CYS A 1 97 ? 18.012 -1.920 -13.080 1.00 95.62 97 CYS A CA 1
ATOM 683 C C . CYS A 1 97 ? 17.868 -3.434 -12.907 1.00 95.62 97 CYS A C 1
ATOM 685 O O . CYS A 1 97 ? 18.323 -4.216 -13.735 1.00 95.62 97 CYS A O 1
ATOM 687 N N . THR A 1 98 ? 17.104 -3.852 -11.900 1.00 92.94 98 THR A N 1
ATOM 688 C CA . THR A 1 98 ? 16.807 -5.273 -11.633 1.00 92.94 98 THR A CA 1
ATOM 689 C C . THR A 1 98 ? 15.942 -5.957 -12.697 1.00 92.94 98 THR A C 1
ATOM 691 O O . THR A 1 98 ? 15.763 -7.168 -12.655 1.00 92.94 98 THR A O 1
ATOM 694 N N . TYR A 1 99 ? 15.388 -5.194 -13.644 1.00 93.38 99 TYR A N 1
ATOM 695 C CA . TYR A 1 99 ? 14.484 -5.691 -14.687 1.00 93.38 99 TYR A CA 1
ATOM 696 C C . TYR A 1 99 ? 15.106 -5.693 -16.085 1.00 93.38 99 TYR A C 1
ATOM 698 O O . TYR A 1 99 ? 14.378 -5.899 -17.056 1.00 93.38 99 TYR A O 1
ATOM 706 N N . ALA A 1 100 ? 16.400 -5.360 -16.202 1.00 93.06 100 ALA A N 1
ATOM 707 C CA . ALA A 1 100 ? 17.074 -5.143 -17.487 1.00 93.06 100 ALA A CA 1
ATOM 708 C C . ALA A 1 100 ? 16.286 -4.198 -18.426 1.00 93.06 100 ALA A C 1
ATOM 710 O O . ALA A 1 100 ? 16.264 -4.343 -19.643 1.00 93.06 100 ALA A O 1
ATOM 711 N N . GLY A 1 101 ? 15.578 -3.227 -17.840 1.00 94.50 101 GLY A N 1
ATOM 712 C CA . GLY A 1 101 ? 14.656 -2.350 -18.559 1.00 94.50 101 GLY A CA 1
ATOM 713 C C . GLY A 1 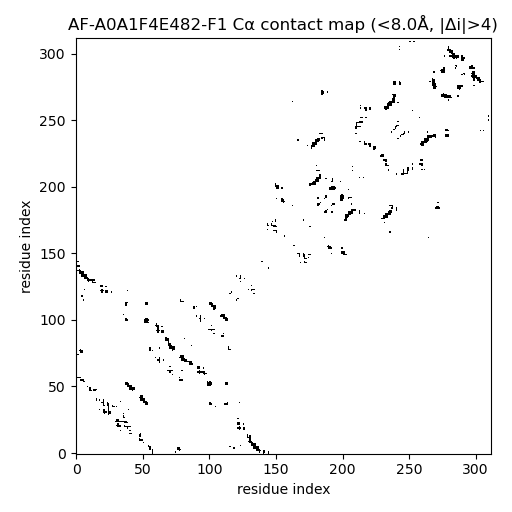101 ? 15.306 -1.126 -19.201 1.00 94.50 101 GLY A C 1
ATOM 714 O O . GLY A 1 101 ? 14.649 -0.406 -19.954 1.00 94.50 101 GLY A O 1
ATOM 715 N N . ILE A 1 102 ? 16.571 -0.875 -18.876 1.00 96.19 102 ILE A N 1
ATOM 716 C CA . ILE A 1 102 ? 17.426 0.141 -19.479 1.00 96.19 102 ILE A CA 1
ATOM 717 C C . ILE A 1 102 ? 18.731 -0.536 -19.883 1.00 96.19 102 ILE A C 1
ATOM 719 O O . ILE A 1 102 ? 19.378 -1.175 -19.056 1.00 96.19 102 ILE A O 1
ATOM 723 N N . ALA A 1 103 ? 19.084 -0.416 -21.157 1.00 93.56 103 ALA A N 1
ATOM 724 C CA . ALA A 1 103 ? 20.229 -1.085 -21.762 1.00 93.56 103 ALA A CA 1
ATOM 725 C C . ALA A 1 103 ? 20.974 -0.111 -22.676 1.00 93.56 103 ALA A C 1
ATOM 727 O O . ALA A 1 103 ? 20.399 0.884 -23.111 1.00 93.56 103 ALA A O 1
ATOM 728 N N . PHE A 1 104 ? 22.250 -0.368 -22.947 1.00 93.06 104 PHE A N 1
ATOM 729 C CA . PHE A 1 104 ? 23.012 0.410 -23.920 1.00 93.06 104 PHE A CA 1
ATOM 730 C C . PHE A 1 104 ? 22.660 -0.041 -25.340 1.00 93.06 104 PHE A C 1
ATOM 732 O O . PHE A 1 104 ? 22.687 -1.237 -25.615 1.00 93.06 104 PHE A O 1
ATOM 739 N N . ASP A 1 105 ? 22.330 0.904 -26.220 1.00 90.44 105 ASP A N 1
ATOM 740 C CA . ASP A 1 105 ? 22.154 0.641 -27.648 1.00 90.44 105 ASP A CA 1
ATOM 741 C C . ASP A 1 105 ? 23.377 1.179 -28.396 1.00 90.44 105 ASP A C 1
ATOM 743 O O . ASP A 1 105 ? 23.660 2.380 -28.372 1.00 90.44 105 ASP A O 1
ATOM 747 N N . GLU A 1 106 ? 24.124 0.282 -29.040 1.00 88.44 106 GLU A N 1
ATOM 748 C CA . GLU A 1 106 ? 25.374 0.628 -29.724 1.00 88.44 106 GLU A CA 1
ATOM 749 C C . GLU A 1 106 ? 25.161 1.570 -30.912 1.00 88.44 106 GLU A C 1
ATOM 751 O O . GLU A 1 106 ? 26.016 2.410 -31.185 1.00 88.44 106 GLU A O 1
ATOM 756 N N . ARG A 1 107 ? 24.017 1.474 -31.603 1.00 86.06 107 ARG A N 1
ATOM 757 C CA . ARG A 1 107 ? 23.711 2.340 -32.751 1.00 86.06 107 ARG A CA 1
ATOM 758 C C . ARG A 1 107 ? 23.331 3.741 -32.299 1.00 86.06 107 ARG A C 1
ATOM 760 O O . ARG A 1 107 ? 23.736 4.714 -32.926 1.00 86.06 107 ARG A O 1
ATOM 767 N N . ALA A 1 108 ? 22.559 3.841 -31.222 1.00 87.50 108 ALA A N 1
ATOM 768 C CA . ALA A 1 108 ? 22.195 5.112 -30.615 1.00 87.50 108 ALA A CA 1
ATOM 769 C C . ALA A 1 108 ? 23.390 5.762 -29.894 1.00 87.50 108 ALA A C 1
ATOM 771 O O . ALA A 1 108 ? 23.424 6.980 -29.735 1.00 87.50 108 ALA A O 1
ATOM 772 N N . GLY A 1 109 ? 24.370 4.966 -29.451 1.00 91.62 109 GLY A N 1
ATOM 773 C CA . GLY A 1 109 ? 25.539 5.443 -28.706 1.00 91.62 109 GLY A CA 1
ATOM 774 C C . GLY A 1 109 ? 25.205 5.886 -27.278 1.00 91.62 109 GLY A C 1
ATOM 775 O O . GLY A 1 109 ? 25.969 6.624 -26.651 1.00 91.62 109 GLY A O 1
ATOM 776 N N . HIS A 1 110 ? 24.048 5.473 -26.762 1.00 94.00 110 HIS A N 1
ATOM 777 C CA . HIS A 1 110 ? 23.570 5.818 -25.430 1.00 94.00 110 HIS A CA 1
ATOM 778 C C . HIS A 1 110 ? 22.592 4.764 -24.904 1.00 94.00 110 HIS A C 1
ATOM 780 O O . HIS A 1 110 ? 22.152 3.857 -25.610 1.00 94.00 110 HIS A O 1
ATOM 786 N N . VAL A 1 111 ? 22.227 4.886 -23.628 1.00 95.44 111 VAL A N 1
ATOM 787 C CA . VAL A 1 111 ? 21.225 4.006 -23.021 1.00 95.44 111 VAL A CA 1
ATOM 788 C C . VAL A 1 111 ? 19.827 4.265 -23.580 1.00 95.44 111 VAL A C 1
ATOM 790 O O . VAL A 1 111 ? 19.405 5.409 -23.748 1.00 95.44 111 VAL A O 1
ATOM 793 N N . VAL A 1 112 ? 19.079 3.196 -23.827 1.00 94.44 112 VAL A N 1
ATOM 794 C CA . VAL A 1 112 ? 17.688 3.213 -24.272 1.00 94.44 112 VAL A CA 1
ATOM 795 C C . VAL A 1 112 ? 16.814 2.475 -23.272 1.00 94.44 112 VAL A C 1
ATOM 797 O O . VAL A 1 112 ? 17.227 1.529 -22.602 1.00 94.44 112 VAL A O 1
ATOM 800 N N . LYS A 1 113 ? 15.568 2.924 -23.159 1.00 95.12 113 LYS A N 1
ATOM 801 C CA . LYS A 1 113 ? 14.555 2.298 -22.310 1.00 95.12 113 LYS A CA 1
ATOM 802 C C . LYS A 1 113 ? 13.156 2.686 -22.753 1.00 95.12 113 LYS A C 1
ATOM 804 O O . LYS A 1 113 ? 12.962 3.716 -23.410 1.00 95.12 113 LYS A O 1
ATOM 809 N N . CYS A 1 114 ? 12.167 1.884 -22.370 1.00 95.31 114 CYS A N 1
ATOM 810 C CA . CYS A 1 114 ? 10.774 2.162 -22.704 1.00 95.31 114 CYS A CA 1
ATOM 811 C C . CYS A 1 114 ? 10.352 3.572 -22.245 1.00 95.31 114 CYS A C 1
ATOM 813 O O . CYS A 1 114 ? 10.693 4.041 -21.153 1.00 95.31 114 CYS A O 1
ATOM 815 N N . ASP A 1 115 ? 9.606 4.238 -23.115 1.00 94.31 115 ASP A N 1
ATOM 816 C CA . ASP A 1 115 ? 8.986 5.555 -22.936 1.00 94.31 115 ASP A CA 1
ATOM 817 C C . ASP A 1 115 ? 7.453 5.471 -23.098 1.00 94.31 115 ASP A C 1
ATOM 819 O O . ASP A 1 115 ? 6.782 6.479 -23.302 1.00 94.31 115 ASP A O 1
ATOM 823 N N . LEU A 1 116 ? 6.909 4.245 -23.089 1.00 94.62 116 LEU A N 1
ATOM 824 C CA . LEU A 1 116 ? 5.499 3.915 -23.321 1.00 94.62 116 LEU A CA 1
ATOM 825 C C . LEU A 1 116 ? 4.912 4.444 -24.643 1.00 94.62 116 LEU A C 1
ATOM 827 O O . LEU A 1 116 ? 3.695 4.449 -24.804 1.00 94.62 116 LEU A O 1
ATOM 831 N N . CYS A 1 117 ? 5.748 4.873 -25.598 1.00 94.94 117 CYS A N 1
ATOM 832 C CA . CYS A 1 117 ? 5.312 5.462 -26.870 1.00 94.94 117 CYS A CA 1
ATOM 833 C C . CYS A 1 117 ? 4.258 6.573 -26.678 1.00 94.94 117 CYS A C 1
ATOM 835 O O . CYS A 1 117 ? 3.241 6.596 -27.368 1.00 94.94 117 CYS A O 1
ATOM 837 N N . GLY A 1 118 ? 4.456 7.451 -25.686 1.00 90.12 118 GLY A N 1
ATOM 838 C CA . GLY A 1 118 ? 3.493 8.517 -25.377 1.00 90.12 118 GLY A CA 1
ATOM 839 C C . GLY A 1 118 ? 2.142 7.993 -24.872 1.00 90.12 118 GLY A C 1
ATOM 840 O O . GLY A 1 118 ? 1.099 8.559 -25.189 1.00 90.12 118 GLY A O 1
ATOM 841 N N . GLY A 1 119 ? 2.148 6.870 -24.145 1.00 91.19 119 GLY A N 1
ATOM 842 C CA . GLY A 1 119 ? 0.953 6.245 -23.566 1.00 91.19 119 GLY A CA 1
ATOM 843 C C . GLY A 1 119 ? 0.206 5.289 -24.501 1.00 91.19 119 GLY A C 1
ATOM 844 O O . GLY A 1 119 ? -0.846 4.769 -24.130 1.00 91.19 119 GLY A O 1
ATOM 845 N 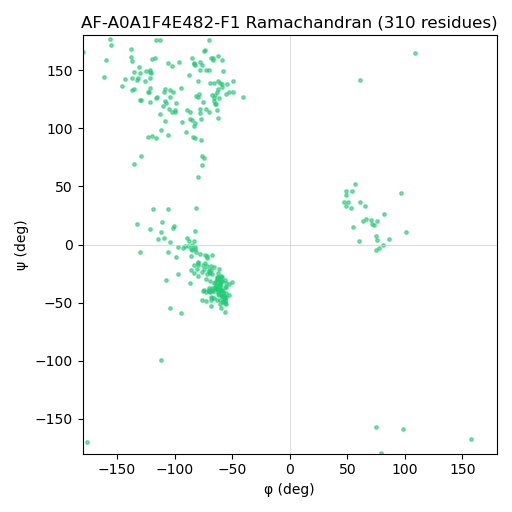N . ARG A 1 120 ? 0.726 5.025 -25.706 1.00 93.62 120 ARG A N 1
ATOM 846 C CA . ARG A 1 120 ? 0.158 4.055 -26.660 1.00 93.62 120 ARG A CA 1
ATOM 847 C C . ARG A 1 120 ? 1.237 3.081 -27.149 1.00 93.62 120 ARG A C 1
ATOM 849 O O . ARG A 1 120 ? 1.712 3.232 -28.270 1.00 93.62 120 ARG A O 1
ATOM 856 N N . PRO A 1 121 ? 1.646 2.088 -26.338 1.00 96.50 121 PRO A N 1
ATOM 857 C CA . PRO A 1 121 ? 2.761 1.209 -26.684 1.00 96.50 121 PRO A CA 1
ATOM 858 C C . PRO A 1 121 ? 2.491 0.345 -27.927 1.00 96.50 121 PRO A C 1
ATOM 860 O O . PRO A 1 121 ? 1.575 -0.476 -27.928 1.00 96.50 121 PRO A O 1
ATOM 863 N N . GLU A 1 122 ? 3.324 0.475 -28.963 1.00 97.69 122 GLU A N 1
ATOM 864 C CA . GLU A 1 122 ? 3.184 -0.301 -30.210 1.00 97.69 122 GLU A CA 1
ATOM 865 C C . GLU A 1 122 ? 3.381 -1.810 -29.993 1.00 97.69 122 GLU A C 1
ATOM 867 O O . GLU A 1 122 ? 2.666 -2.625 -30.569 1.00 97.69 122 GLU A O 1
ATOM 872 N N . CYS A 1 123 ? 4.271 -2.198 -29.074 1.00 97.44 123 CYS A N 1
ATOM 873 C CA . CYS A 1 123 ? 4.486 -3.601 -28.713 1.00 97.44 123 CYS A CA 1
ATOM 874 C C . CYS A 1 123 ? 3.241 -4.277 -28.113 1.00 97.44 123 CYS A C 1
ATOM 876 O O . CYS A 1 123 ? 3.051 -5.475 -28.302 1.00 97.44 123 CYS A O 1
ATOM 878 N N . VAL A 1 124 ? 2.382 -3.520 -27.417 1.00 97.75 124 VAL A N 1
ATOM 879 C CA . VAL A 1 124 ? 1.109 -4.029 -26.880 1.00 97.75 124 VAL A CA 1
ATOM 880 C C . VAL A 1 124 ? 0.105 -4.240 -28.013 1.00 97.75 124 VAL A C 1
ATOM 882 O O . VAL A 1 124 ? -0.576 -5.257 -28.025 1.00 97.75 124 VAL A O 1
ATOM 885 N N . LYS A 1 125 ? 0.039 -3.323 -28.988 1.00 97.25 125 LYS A N 1
ATOM 886 C CA . LYS A 1 125 ? -0.854 -3.457 -30.154 1.00 97.25 125 LYS A CA 1
ATOM 887 C C . LYS A 1 125 ? -0.484 -4.645 -31.042 1.00 97.25 125 LYS A C 1
ATOM 889 O O . LYS A 1 125 ? -1.373 -5.291 -31.581 1.00 97.25 125 LYS A O 1
ATOM 894 N N . ALA A 1 126 ? 0.811 -4.919 -31.189 1.00 97.69 126 ALA A N 1
ATOM 895 C CA . ALA A 1 126 ? 1.316 -6.021 -32.003 1.00 97.69 126 ALA A CA 1
ATOM 896 C C . ALA A 1 126 ? 1.104 -7.409 -31.367 1.00 97.69 126 ALA A C 1
ATOM 898 O O . ALA A 1 126 ? 1.224 -8.418 -32.051 1.00 97.69 126 ALA A O 1
ATOM 899 N N . CYS A 1 127 ? 0.804 -7.489 -30.067 1.00 97.69 127 CYS A N 1
ATOM 900 C CA . CYS A 1 127 ? 0.676 -8.762 -29.362 1.00 97.69 127 CYS A CA 1
ATOM 901 C C . CYS A 1 127 ? -0.713 -9.391 -29.572 1.00 97.69 127 CYS A C 1
ATOM 903 O O . CYS A 1 127 ? -1.639 -9.140 -28.799 1.00 97.69 127 CYS A O 1
ATOM 905 N N . SER A 1 128 ? -0.845 -10.245 -30.590 1.00 95.88 128 SER A N 1
ATOM 906 C CA . SER A 1 128 ? -2.079 -10.985 -30.908 1.00 95.88 128 SER A CA 1
ATOM 907 C C . SER A 1 128 ? -2.541 -11.921 -29.783 1.00 95.88 128 SER A C 1
ATOM 909 O O . SER A 1 128 ? -3.736 -12.019 -29.519 1.00 95.88 128 SER A O 1
ATOM 911 N N . GLU A 1 129 ? -1.602 -12.547 -29.070 1.00 95.81 129 GLU A N 1
ATOM 912 C CA . GLU A 1 129 ? -1.886 -13.472 -27.959 1.00 95.81 129 GLU A CA 1
ATOM 913 C C . GLU A 1 129 ? -2.399 -12.770 -26.684 1.00 95.81 129 GLU A C 1
ATOM 915 O O . GLU A 1 129 ? -2.839 -13.403 -25.719 1.00 95.81 129 GLU A O 1
ATOM 920 N N . GLY A 1 130 ? -2.306 -11.436 -26.625 1.00 95.81 130 GLY A N 1
ATOM 921 C CA . GLY A 1 130 ? -2.656 -10.665 -25.431 1.00 95.81 130 GLY A CA 1
ATOM 922 C C . GLY A 1 130 ? -1.729 -10.919 -24.234 1.00 95.81 130 GLY A C 1
ATOM 923 O O . GLY A 1 130 ? -2.122 -10.674 -23.090 1.00 95.81 130 GLY A O 1
ATOM 924 N N . ALA A 1 131 ? -0.506 -11.401 -24.481 1.00 97.25 131 ALA A N 1
ATOM 925 C CA . ALA A 1 131 ? 0.532 -11.575 -23.464 1.00 97.25 131 ALA A CA 1
ATOM 926 C C . ALA A 1 131 ? 1.038 -10.234 -22.905 1.00 97.25 131 ALA A C 1
ATOM 928 O O . ALA A 1 131 ? 1.493 -10.177 -21.767 1.00 97.25 131 ALA A O 1
ATOM 929 N N . LEU A 1 132 ? 0.928 -9.141 -23.669 1.00 97.50 132 LEU A N 1
ATOM 930 C CA . LEU A 1 132 ? 1.268 -7.786 -23.233 1.00 97.50 132 LEU A CA 1
ATOM 931 C C . LEU A 1 132 ? 0.006 -6.947 -23.040 1.00 97.50 132 LEU A C 1
ATOM 933 O O . LEU A 1 132 ? -0.872 -6.917 -23.900 1.00 97.50 132 LEU A O 1
ATOM 937 N N . ARG A 1 133 ? -0.075 -6.219 -21.923 1.00 95.50 133 ARG A N 1
ATOM 938 C CA . ARG A 1 133 ? -1.193 -5.308 -21.629 1.00 95.50 133 ARG A CA 1
ATOM 939 C C . ARG A 1 133 ? -0.691 -3.979 -21.097 1.00 95.50 133 ARG A C 1
ATOM 941 O O . ARG A 1 133 ? 0.127 -3.947 -20.183 1.00 95.50 133 ARG A O 1
ATOM 948 N N . HIS A 1 134 ? -1.234 -2.887 -21.623 1.00 94.12 134 HIS A N 1
ATOM 949 C CA . HIS A 1 134 ? -1.026 -1.561 -21.051 1.00 94.12 134 HIS A CA 1
ATOM 950 C C . HIS A 1 134 ? -1.933 -1.403 -19.827 1.00 94.12 134 HIS A C 1
ATOM 952 O O . HIS A 1 134 ? -3.155 -1.517 -19.940 1.00 94.12 134 HIS A O 1
ATOM 958 N N . VAL A 1 135 ? -1.336 -1.231 -18.650 1.00 90.12 135 VAL A N 1
ATOM 959 C CA . VAL A 1 135 ? -2.058 -1.197 -17.378 1.00 90.12 135 VAL A CA 1
ATOM 960 C C . VAL A 1 135 ? -1.565 -0.064 -16.497 1.00 90.12 135 VAL A C 1
ATOM 962 O O . VAL A 1 135 ? -0.372 0.218 -16.418 1.00 90.12 135 VAL A O 1
ATOM 965 N N . LYS A 1 136 ? -2.475 0.478 -15.693 1.00 85.12 136 LYS A N 1
ATOM 966 C CA . LYS A 1 136 ? -2.101 1.307 -14.554 1.00 85.12 136 LYS A CA 1
ATOM 967 C C . LYS A 1 136 ? -1.641 0.406 -13.412 1.00 85.12 136 LYS A C 1
ATOM 969 O O . LYS A 1 136 ? -2.444 -0.351 -12.859 1.00 85.12 136 LYS A O 1
ATOM 974 N N . SER A 1 137 ? -0.359 0.469 -13.056 1.00 76.44 137 SER A N 1
ATOM 975 C CA . SER A 1 137 ? 0.164 -0.200 -11.856 1.00 76.44 137 SER A CA 1
ATOM 976 C C . SER A 1 137 ? -0.556 0.318 -10.609 1.00 76.44 137 SER A C 1
ATOM 978 O O . SER A 1 137 ? -1.159 1.384 -10.653 1.00 76.44 137 SER A O 1
ATOM 980 N N . ALA A 1 138 ? -0.546 -0.442 -9.508 1.00 71.75 138 ALA A N 1
ATOM 981 C CA . ALA A 1 138 ? -0.884 0.049 -8.165 1.00 71.75 138 ALA A CA 1
ATOM 982 C C . ALA A 1 138 ? -2.187 0.902 -8.057 1.00 71.75 138 ALA A C 1
ATOM 984 O O . ALA A 1 138 ? -2.271 1.832 -7.256 1.00 71.75 138 ALA A O 1
ATOM 985 N N . ARG A 1 139 ? -3.242 0.574 -8.831 1.00 71.81 139 ARG A N 1
ATOM 986 C CA . ARG A 1 139 ? -4.511 1.346 -8.921 1.00 71.81 139 ARG A CA 1
ATOM 987 C C . ARG A 1 139 ? -5.136 1.684 -7.569 1.00 71.81 139 ARG A C 1
ATOM 989 O O . ARG A 1 139 ? -5.761 2.733 -7.438 1.00 71.81 139 ARG A O 1
ATOM 996 N N . ILE A 1 140 ? -4.961 0.808 -6.581 1.00 69.25 140 ILE A N 1
ATOM 997 C CA . ILE A 1 140 ? -5.448 1.006 -5.216 1.00 69.25 140 ILE A CA 1
ATOM 998 C C . ILE A 1 140 ? -4.831 2.251 -4.560 1.00 69.25 140 ILE A C 1
ATOM 1000 O O . ILE A 1 140 ? -5.550 3.040 -3.952 1.00 69.25 140 ILE A O 1
ATOM 1004 N N . TYR A 1 141 ? -3.534 2.493 -4.778 1.00 68.81 141 TYR A N 1
ATOM 1005 C CA . TYR A 1 141 ? -2.832 3.662 -4.253 1.00 68.81 141 TYR A CA 1
ATOM 1006 C C . TYR A 1 141 ? -3.330 4.952 -4.892 1.00 68.81 141 TYR A C 1
ATOM 1008 O O . TYR A 1 141 ? -3.494 5.936 -4.188 1.00 68.81 141 TYR A O 1
ATOM 1016 N N . ASN A 1 142 ? -3.651 4.944 -6.187 1.00 71.25 142 ASN A N 1
ATOM 1017 C CA . ASN A 1 142 ? -4.261 6.107 -6.835 1.00 71.25 142 ASN A CA 1
ATOM 1018 C C . ASN A 1 142 ? -5.676 6.370 -6.344 1.00 71.25 142 ASN A C 1
ATOM 1020 O O . ASN A 1 142 ? -6.012 7.503 -6.020 1.00 71.25 142 ASN A O 1
ATOM 1024 N N . ARG A 1 143 ? -6.508 5.323 -6.298 1.00 76.88 143 ARG A N 1
ATOM 1025 C CA . ARG A 1 143 ? -7.916 5.456 -5.921 1.00 76.88 143 ARG A CA 1
ATOM 1026 C C . ARG A 1 143 ? -8.051 6.069 -4.534 1.00 76.88 143 ARG A C 1
ATOM 1028 O O . ARG A 1 143 ? -8.824 7.000 -4.367 1.00 76.88 143 ARG A O 1
ATOM 1035 N N . PHE A 1 144 ? -7.315 5.539 -3.560 1.00 76.56 144 PHE A N 1
ATOM 1036 C CA . PHE A 1 144 ? -7.397 6.028 -2.187 1.00 76.56 144 PHE A CA 1
ATOM 1037 C C . PHE A 1 144 ? -6.462 7.211 -1.934 1.00 76.56 144 PHE A C 1
ATOM 1039 O O . PHE A 1 144 ? -6.815 8.092 -1.166 1.00 76.56 144 PHE A O 1
ATOM 1046 N N . GLY A 1 145 ? -5.297 7.275 -2.579 1.00 75.81 145 GLY A N 1
ATOM 1047 C CA . GLY A 1 145 ? -4.344 8.377 -2.417 1.00 75.81 145 GLY A CA 1
ATOM 1048 C C . GLY A 1 145 ? -4.823 9.713 -2.987 1.00 75.81 145 GLY A C 1
ATOM 1049 O O . GLY A 1 145 ? -4.346 10.744 -2.532 1.00 75.81 145 GLY A O 1
ATOM 1050 N N . ALA A 1 146 ? -5.770 9.704 -3.932 1.00 80.06 146 ALA A N 1
ATOM 1051 C CA . ALA A 1 146 ? -6.444 10.913 -4.409 1.00 80.06 146 ALA A CA 1
ATOM 1052 C C . ALA A 1 146 ? -7.490 11.458 -3.419 1.00 80.06 146 ALA A C 1
ATOM 1054 O O . ALA A 1 146 ? -7.905 12.607 -3.543 1.00 80.06 146 ALA A O 1
ATOM 1055 N N . LEU A 1 147 ? -7.935 10.643 -2.457 1.00 87.44 147 LEU A N 1
ATOM 1056 C CA . LEU A 1 147 ? -8.863 11.081 -1.420 1.00 87.44 147 LEU A CA 1
ATOM 1057 C C . LEU A 1 147 ? -8.111 11.886 -0.365 1.00 87.44 147 LEU A C 1
ATOM 1059 O O . LEU A 1 147 ? -6.927 11.640 -0.102 1.00 87.44 147 LEU A O 1
ATOM 1063 N N . GLU A 1 148 ? -8.816 12.831 0.255 1.00 90.44 148 GLU A N 1
ATOM 1064 C CA . GLU A 1 148 ? -8.232 13.666 1.296 1.00 90.44 148 GLU A CA 1
ATOM 1065 C C . GLU A 1 148 ? -7.584 12.803 2.386 1.00 90.44 148 GLU A C 1
ATOM 1067 O O . GLU A 1 148 ? -8.180 11.861 2.913 1.00 90.44 148 GLU A O 1
ATOM 1072 N N . ASP A 1 149 ? -6.344 13.141 2.737 1.00 92.06 149 ASP A N 1
ATOM 1073 C CA . ASP A 1 149 ? -5.704 12.553 3.900 1.00 92.06 149 ASP A CA 1
ATOM 1074 C C . ASP A 1 149 ? -6.246 13.206 5.175 1.00 92.06 149 ASP A C 1
ATOM 1076 O O . ASP A 1 149 ? -5.971 14.377 5.465 1.00 92.06 149 ASP A O 1
ATOM 1080 N N . LEU A 1 150 ? -7.050 12.442 5.912 1.00 94.94 150 LEU A N 1
ATOM 1081 C CA . LEU A 1 150 ? -7.667 12.852 7.171 1.00 94.94 150 LEU A CA 1
ATOM 1082 C C . LEU A 1 150 ? -6.782 12.542 8.389 1.00 94.94 150 LEU A C 1
ATOM 1084 O O . LEU A 1 150 ? -7.215 12.749 9.525 1.00 94.94 150 LEU A O 1
ATOM 1088 N N . PHE A 1 151 ? -5.549 12.072 8.170 1.00 93.31 151 PHE A N 1
ATOM 1089 C CA . PHE A 1 151 ? -4.561 11.810 9.209 1.00 93.31 151 PHE A CA 1
ATOM 1090 C C . PHE A 1 151 ? -3.357 12.738 9.050 1.00 93.31 151 PHE A C 1
ATOM 1092 O O . PHE A 1 151 ? -2.768 12.849 7.970 1.00 93.31 151 PHE A O 1
ATOM 1099 N N . VAL A 1 152 ? -2.982 13.444 10.114 1.00 90.81 152 VAL A N 1
ATOM 1100 C CA . VAL A 1 152 ? -1.936 14.470 10.003 1.00 90.81 152 VAL A CA 1
ATOM 1101 C C . VAL A 1 152 ? -0.547 13.827 9.826 1.00 90.81 152 VAL A C 1
ATOM 1103 O O . VAL A 1 152 ? -0.320 12.697 10.264 1.00 90.81 152 VAL A O 1
ATOM 1106 N N . PRO A 1 153 ? 0.401 14.485 9.140 1.00 87.94 153 PRO A N 1
ATOM 1107 C CA . PRO A 1 153 ? 1.801 14.063 9.147 1.00 87.94 153 PRO A CA 1
ATOM 1108 C C . PRO A 1 153 ? 2.477 14.390 10.493 1.00 87.94 153 PRO A C 1
ATOM 1110 O O . PRO A 1 153 ? 1.954 15.174 11.282 1.00 87.94 153 PRO A O 1
ATOM 1113 N N . GLY A 1 154 ? 3.671 13.835 10.734 1.00 84.88 154 GLY A N 1
ATOM 1114 C CA . GLY A 1 154 ? 4.496 14.176 11.907 1.00 84.88 154 GLY A CA 1
ATOM 1115 C C . GLY A 1 154 ? 4.111 13.459 13.205 1.00 84.88 154 GLY A C 1
ATOM 1116 O O . GLY A 1 154 ? 4.335 13.987 14.291 1.00 84.88 154 GLY A O 1
ATOM 1117 N N . LEU A 1 155 ? 3.510 12.274 13.098 1.00 87.56 155 LEU A N 1
ATOM 1118 C CA . LEU A 1 155 ? 3.102 11.454 14.237 1.00 87.56 155 LEU A CA 1
ATOM 1119 C C . LEU A 1 155 ? 4.261 10.610 14.781 1.00 87.56 155 LEU A C 1
ATOM 1121 O O . LEU A 1 155 ? 5.204 10.286 14.063 1.00 87.56 155 LEU A O 1
ATOM 1125 N N . ALA A 1 156 ? 4.166 10.214 16.049 1.00 89.69 156 ALA A N 1
ATOM 1126 C CA . ALA A 1 156 ? 5.212 9.497 16.781 1.00 89.69 156 ALA A CA 1
ATOM 1127 C C . ALA A 1 156 ? 5.223 7.977 16.501 1.00 89.69 156 ALA A C 1
ATOM 1129 O O . ALA A 1 156 ? 5.539 7.171 17.376 1.00 89.69 156 ALA A O 1
ATOM 1130 N N . GLY A 1 157 ? 4.836 7.567 15.290 1.00 89.75 157 GLY A N 1
ATOM 1131 C CA . GLY A 1 157 ? 4.904 6.174 14.857 1.00 89.75 157 GLY A CA 1
ATOM 1132 C C . GLY A 1 157 ? 6.330 5.689 14.639 1.00 89.75 157 GLY A C 1
ATOM 1133 O O . GLY A 1 157 ? 7.219 6.451 14.260 1.00 89.75 157 GLY A O 1
ATOM 1134 N N . CYS A 1 158 ? 6.545 4.390 14.853 1.00 92.19 158 CYS A N 1
ATOM 1135 C CA . CYS A 1 158 ? 7.776 3.735 14.430 1.00 92.19 158 CYS A CA 1
ATOM 1136 C C . CYS A 1 158 ? 7.966 3.901 12.914 1.00 92.19 158 CYS A C 1
ATOM 1138 O O . CYS A 1 158 ? 6.995 3.933 12.154 1.00 92.19 158 CYS A O 1
ATOM 1140 N N . GLN A 1 159 ? 9.217 3.953 12.459 1.00 89.06 159 GLN A N 1
ATOM 1141 C CA . GLN A 1 159 ? 9.511 3.974 11.027 1.00 89.06 159 GLN A CA 1
ATOM 1142 C C . GLN A 1 159 ? 8.990 2.689 10.373 1.00 89.06 159 GLN A C 1
ATOM 1144 O O . GLN A 1 159 ? 9.281 1.591 10.842 1.00 89.06 159 GLN A O 1
ATOM 1149 N N . GLY A 1 160 ? 8.181 2.832 9.320 1.00 85.81 160 GLY A N 1
ATOM 1150 C CA . GLY A 1 160 ? 7.517 1.697 8.672 1.00 85.81 160 GLY A CA 1
ATOM 1151 C C . GLY A 1 160 ? 6.324 1.124 9.448 1.00 85.81 160 GLY A C 1
ATOM 1152 O O . GLY A 1 160 ? 5.941 -0.018 9.212 1.00 85.81 160 GLY A O 1
ATOM 1153 N N . CYS A 1 161 ? 5.722 1.878 10.376 1.00 89.94 161 CYS A N 1
ATOM 1154 C CA . CYS A 1 161 ? 4.534 1.427 11.098 1.00 89.94 161 CYS A CA 1
ATOM 1155 C C . CYS A 1 161 ? 3.346 1.190 10.147 1.00 89.94 161 CYS A C 1
ATOM 1157 O O . CYS A 1 161 ? 2.705 2.128 9.669 1.00 89.94 161 CYS A O 1
ATOM 1159 N N . ASN A 1 162 ? 2.989 -0.078 9.935 1.00 90.38 162 ASN A N 1
ATOM 1160 C CA . ASN A 1 162 ? 1.845 -0.456 9.098 1.00 90.38 162 ASN A CA 1
ATOM 1161 C C . ASN A 1 162 ? 0.505 0.069 9.643 1.00 90.38 162 ASN A C 1
ATOM 1163 O O . ASN A 1 162 ? -0.409 0.345 8.866 1.00 90.38 162 ASN A O 1
ATOM 1167 N N . THR A 1 163 ? 0.393 0.269 10.961 1.00 93.56 163 THR A N 1
ATOM 1168 C CA . THR A 1 163 ? -0.796 0.853 11.598 1.00 93.56 163 THR A CA 1
ATOM 1169 C C . THR A 1 163 ? -1.080 2.264 11.086 1.00 93.56 163 THR A C 1
ATOM 1171 O O . THR A 1 163 ? -2.239 2.614 10.891 1.00 93.56 163 THR A O 1
ATOM 1174 N N . GLU A 1 164 ? -0.050 3.067 10.803 1.00 91.94 164 GLU A N 1
ATOM 1175 C CA . GLU A 1 164 ? -0.236 4.409 10.243 1.00 91.94 164 GLU A CA 1
ATOM 1176 C C . GLU A 1 164 ? -0.896 4.347 8.860 1.00 91.94 164 GLU A C 1
ATOM 1178 O O . GLU A 1 164 ? -1.881 5.042 8.596 1.00 91.94 164 GLU A O 1
ATOM 1183 N N . LEU A 1 165 ? -0.384 3.475 7.986 1.00 89.31 165 LEU A N 1
ATOM 1184 C CA . LEU A 1 165 ? -0.929 3.281 6.644 1.00 89.31 165 LEU A CA 1
ATOM 1185 C C . LEU A 1 165 ? -2.368 2.764 6.700 1.00 89.31 165 LEU A C 1
ATOM 1187 O O . LEU A 1 165 ? -3.222 3.274 5.973 1.00 89.31 165 LEU A O 1
ATOM 1191 N N . LEU A 1 166 ? -2.654 1.808 7.590 1.00 92.75 166 LEU A N 1
ATOM 1192 C CA . LEU A 1 166 ? -4.007 1.301 7.829 1.00 92.75 166 LEU A CA 1
ATOM 1193 C C . LEU A 1 166 ? -4.968 2.430 8.210 1.00 92.75 166 LEU A C 1
ATOM 1195 O O . LEU A 1 166 ? -6.010 2.570 7.577 1.00 92.75 166 LEU A O 1
ATOM 1199 N N . ILE A 1 167 ? -4.604 3.279 9.175 1.00 93.69 167 ILE A N 1
ATOM 1200 C CA . ILE A 1 167 ? -5.442 4.409 9.604 1.00 93.69 167 ILE A CA 1
ATOM 1201 C C . ILE A 1 167 ? -5.693 5.374 8.442 1.00 93.69 167 ILE A C 1
ATOM 1203 O O . ILE A 1 167 ? -6.844 5.723 8.181 1.00 93.69 167 ILE A O 1
ATOM 1207 N N . ARG A 1 168 ? -4.643 5.768 7.705 1.00 92.56 168 ARG A N 1
ATOM 1208 C CA . ARG A 1 168 ? -4.768 6.656 6.534 1.00 92.56 168 ARG A CA 1
ATOM 1209 C C . ARG A 1 168 ? -5.732 6.081 5.499 1.00 92.56 168 ARG A C 1
ATOM 1211 O O . ARG A 1 168 ? -6.606 6.791 5.008 1.00 92.56 168 ARG A O 1
ATOM 1218 N N . HIS A 1 169 ? -5.592 4.800 5.163 1.00 91.62 169 HIS A N 1
ATOM 1219 C CA . HIS A 1 169 ? -6.444 4.146 4.172 1.00 91.62 169 HIS A CA 1
ATOM 1220 C C . HIS A 1 169 ? -7.886 3.962 4.650 1.00 91.62 169 HIS A C 1
ATOM 1222 O O . HIS A 1 169 ? -8.802 4.221 3.870 1.00 91.62 169 HIS A O 1
ATOM 1228 N N . VAL A 1 170 ? -8.094 3.579 5.913 1.00 94.81 170 VAL A N 1
ATOM 1229 C CA . VAL A 1 170 ? -9.434 3.475 6.505 1.00 94.81 170 VAL A CA 1
ATOM 1230 C C . VAL A 1 170 ? -10.119 4.836 6.477 1.00 94.81 170 VAL A C 1
ATOM 1232 O O . VAL A 1 170 ? -11.213 4.937 5.932 1.00 94.81 170 VAL A O 1
ATOM 1235 N N . LEU A 1 171 ? -9.466 5.891 6.975 1.00 95.38 171 LEU A N 1
ATOM 1236 C CA . LEU A 1 171 ? -10.043 7.237 7.011 1.00 95.38 171 LEU A CA 1
ATOM 1237 C C . LEU A 1 171 ? -10.345 7.788 5.614 1.00 95.38 171 LEU A C 1
ATOM 1239 O O . LEU A 1 171 ? -11.415 8.352 5.406 1.00 95.38 171 LEU A O 1
ATOM 1243 N N . ARG A 1 172 ? -9.461 7.562 4.635 1.00 93.75 172 ARG A N 1
ATOM 1244 C CA . ARG A 1 172 ? -9.732 7.896 3.226 1.00 93.75 172 ARG A CA 1
ATOM 1245 C C . ARG A 1 172 ? -10.978 7.192 2.695 1.00 93.75 172 ARG A C 1
ATOM 1247 O O . ARG A 1 172 ? -11.734 7.796 1.946 1.00 93.75 172 ARG A O 1
ATOM 1254 N N . ALA A 1 173 ? -11.186 5.928 3.060 1.00 92.12 173 ALA A N 1
ATOM 1255 C CA . ALA A 1 173 ? -12.331 5.154 2.598 1.00 92.12 173 ALA A CA 1
ATOM 1256 C C . ALA A 1 173 ? -13.648 5.555 3.285 1.00 92.12 173 ALA A C 1
ATOM 1258 O O . ALA A 1 173 ? -14.674 5.600 2.612 1.00 92.12 173 ALA A O 1
ATOM 1259 N N . VAL A 1 174 ? -13.630 5.847 4.593 1.00 94.94 174 VAL A N 1
ATOM 1260 C CA . VAL A 1 174 ? -14.846 6.220 5.346 1.00 94.94 174 VAL A CA 1
ATOM 1261 C C . VAL A 1 174 ? -15.219 7.698 5.207 1.00 94.94 174 VAL A C 1
ATOM 1263 O O . VAL A 1 174 ? -16.386 8.049 5.346 1.00 94.94 174 VAL A O 1
ATOM 1266 N N . GLY A 1 175 ? -14.251 8.564 4.894 1.00 95.06 175 GLY A N 1
ATOM 1267 C CA . GLY A 1 175 ? -14.477 9.981 4.628 1.00 95.06 175 GLY A CA 1
ATOM 1268 C C . GLY A 1 175 ? -14.651 10.865 5.877 1.00 95.06 175 GLY A C 1
ATOM 1269 O O . GLY A 1 175 ? -14.546 10.397 7.016 1.00 95.06 175 GLY A O 1
ATOM 1270 N N . PRO A 1 176 ? -14.883 12.176 5.670 1.00 96.06 176 PRO A N 1
ATOM 1271 C CA . PRO A 1 176 ? -14.833 13.192 6.726 1.00 96.06 176 PRO A CA 1
ATOM 1272 C C . PRO A 1 176 ? -16.027 13.178 7.694 1.00 96.06 176 PRO A C 1
ATOM 1274 O O . PRO A 1 176 ? -15.885 13.645 8.823 1.00 96.06 176 PRO A O 1
ATOM 1277 N N . GLU A 1 177 ? -17.175 12.602 7.317 1.00 96.69 177 GLU A N 1
ATOM 1278 C CA . GLU A 1 177 ? -18.336 12.424 8.212 1.00 96.69 177 GLU A CA 1
ATOM 1279 C C . GLU A 1 177 ? -18.140 11.215 9.143 1.00 96.69 177 GLU A C 1
ATOM 1281 O O . GLU A 1 177 ? -18.918 10.260 9.164 1.00 96.69 177 GLU A O 1
ATOM 1286 N N . THR A 1 178 ? -17.059 11.250 9.921 1.00 97.62 178 THR A N 1
ATOM 1287 C CA . THR A 1 178 ? -16.623 10.162 10.800 1.00 97.62 178 THR A CA 1
ATOM 1288 C C . THR A 1 178 ? -16.284 10.697 12.188 1.00 97.62 178 THR A C 1
ATOM 1290 O O . THR A 1 178 ? -15.685 11.758 12.329 1.00 97.62 178 THR A O 1
ATOM 1293 N N . VAL A 1 179 ? -16.626 9.939 13.230 1.00 97.94 179 VAL A N 1
ATOM 1294 C CA . VAL A 1 179 ? -16.129 10.136 14.597 1.00 97.94 179 VAL A CA 1
ATOM 1295 C C . VAL A 1 179 ? -15.321 8.911 14.997 1.00 97.94 179 VAL A C 1
ATOM 1297 O O . VAL A 1 179 ? -15.819 7.787 14.933 1.00 97.94 179 VAL A O 1
ATOM 1300 N N . VAL A 1 180 ? -14.081 9.134 15.423 1.00 98.06 180 VAL A N 1
ATOM 1301 C CA . VAL A 1 180 ? -13.115 8.076 15.726 1.00 98.06 180 VAL A CA 1
ATOM 1302 C C . VAL A 1 180 ? -13.012 7.848 17.233 1.00 98.06 180 VAL A C 1
ATOM 1304 O O . VAL A 1 180 ? -12.804 8.784 18.002 1.00 98.06 180 VAL A O 1
ATOM 1307 N N . ALA A 1 181 ? -13.085 6.592 17.660 1.00 97.88 181 ALA A N 1
ATOM 1308 C CA . ALA A 1 181 ? -12.691 6.152 18.991 1.00 97.88 181 ALA A CA 1
ATOM 1309 C C . ALA A 1 181 ? -11.378 5.365 18.904 1.00 97.88 181 ALA A C 1
ATOM 1311 O O . ALA A 1 181 ? -11.302 4.344 18.218 1.00 97.88 181 ALA A O 1
ATOM 1312 N N . ALA A 1 182 ? -10.351 5.831 19.613 1.00 97.25 182 ALA A N 1
ATOM 1313 C CA . ALA A 1 182 ? -9.028 5.210 19.630 1.00 97.25 182 ALA A CA 1
ATOM 1314 C C . ALA A 1 182 ? -8.626 4.853 21.075 1.00 97.25 182 ALA A C 1
ATOM 1316 O O . ALA A 1 182 ? -8.100 5.721 21.779 1.00 97.25 182 ALA A O 1
ATOM 1317 N N . PRO A 1 183 ? -8.902 3.624 21.559 1.00 97.12 183 PRO A N 1
ATOM 1318 C CA . PRO A 1 183 ? -8.563 3.204 22.922 1.00 97.12 183 PRO A CA 1
ATOM 1319 C C . PRO A 1 183 ? -7.052 3.075 23.164 1.00 97.12 183 PRO A C 1
ATOM 1321 O O . PRO A 1 183 ? -6.310 2.907 22.195 1.00 97.12 183 PRO A O 1
ATOM 1324 N N . PRO A 1 184 ? -6.596 3.084 24.439 1.00 96.00 184 PRO A N 1
ATOM 1325 C CA . PRO A 1 184 ? -5.198 2.900 24.837 1.00 96.00 184 PRO A CA 1
ATOM 1326 C C . PRO A 1 184 ? -4.457 1.814 24.050 1.00 96.00 184 PRO A C 1
ATOM 1328 O O . PRO A 1 184 ? -4.896 0.672 23.971 1.00 96.00 184 PRO A O 1
ATOM 1331 N N . GLY A 1 185 ? -3.310 2.165 23.477 1.00 95.31 185 GLY A N 1
ATOM 1332 C CA . GLY A 1 185 ? -2.525 1.281 22.619 1.00 95.31 185 GLY A CA 1
ATOM 1333 C C . GLY A 1 185 ? -1.618 2.077 21.686 1.00 95.31 185 GLY A C 1
ATOM 1334 O O . GLY A 1 185 ? -1.473 3.289 21.849 1.00 95.31 185 GLY A O 1
ATOM 1335 N N . CYS A 1 186 ? -1.038 1.416 20.680 1.00 95.56 186 CYS A N 1
ATOM 1336 C CA . CYS A 1 186 ? -0.125 2.080 19.744 1.00 95.56 186 CYS A CA 1
ATOM 1337 C C . CYS A 1 186 ? -0.817 3.215 18.989 1.00 95.56 186 CYS A C 1
ATOM 1339 O O . CYS A 1 186 ? -0.227 4.264 18.800 1.00 95.56 186 CYS A O 1
ATOM 1341 N N . ILE A 1 187 ? -2.081 3.035 18.598 1.00 95.62 187 ILE A N 1
ATOM 1342 C CA . ILE A 1 187 ? -2.836 4.012 17.803 1.00 95.62 187 ILE A CA 1
ATOM 1343 C C . ILE A 1 187 ? -2.880 5.388 18.495 1.00 95.62 187 ILE A C 1
ATOM 1345 O O . ILE A 1 187 ? -2.378 6.354 17.916 1.00 95.62 187 ILE A O 1
ATOM 1349 N N . PRO A 1 188 ? -3.396 5.535 19.730 1.00 94.06 188 PRO A N 1
ATOM 1350 C CA . PRO A 1 188 ? -3.289 6.803 20.449 1.00 94.06 188 PRO A CA 1
ATOM 1351 C C . PRO A 1 188 ? -1.854 7.125 20.880 1.00 94.06 188 PRO A C 1
ATOM 1353 O O . PRO A 1 188 ? -1.505 8.300 20.883 1.00 94.06 188 PRO A O 1
ATOM 1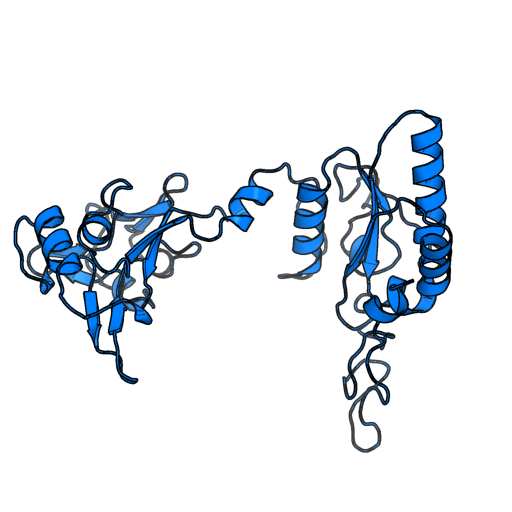356 N N . GLY A 1 189 ? -1.017 6.122 21.183 1.00 91.69 189 GLY A N 1
ATOM 1357 C CA . GLY A 1 189 ? 0.393 6.306 21.556 1.00 91.69 189 GLY A CA 1
ATOM 1358 C C . GLY A 1 189 ? 1.254 6.947 20.462 1.00 91.69 189 GLY A C 1
ATOM 1359 O O . GLY A 1 189 ? 2.234 7.610 20.772 1.00 91.69 189 GLY A O 1
ATOM 1360 N N . MET A 1 190 ? 0.850 6.821 19.197 1.00 91.88 190 MET A N 1
ATOM 1361 C CA . MET A 1 190 ? 1.443 7.507 18.045 1.00 91.88 190 MET A CA 1
ATOM 1362 C C . MET A 1 190 ? 0.999 8.973 17.918 1.00 91.88 190 MET A C 1
ATOM 1364 O O . MET A 1 190 ? 1.509 9.692 17.062 1.00 91.88 190 MET A O 1
ATOM 1368 N N . GLY A 1 191 ? 0.028 9.421 18.720 1.00 91.75 191 GLY A N 1
ATOM 1369 C CA . GLY A 1 191 ? -0.534 10.770 18.658 1.00 91.75 191 GLY A CA 1
ATOM 1370 C C . GLY A 1 191 ? -1.871 10.896 17.941 1.00 91.75 191 GLY A C 1
ATOM 1371 O O . GLY A 1 191 ? -2.303 12.018 17.699 1.00 91.75 191 GLY A O 1
ATOM 1372 N N . THR A 1 192 ? -2.557 9.792 17.613 1.00 92.62 192 THR A N 1
ATOM 1373 C CA . THR A 1 192 ? -3.858 9.833 16.907 1.00 92.62 192 THR A CA 1
ATOM 1374 C C . THR A 1 192 ? -4.887 10.696 17.639 1.00 92.62 192 THR A C 1
ATOM 1376 O O . THR A 1 192 ? -5.582 11.486 17.013 1.00 92.62 192 THR A O 1
ATOM 1379 N N . VAL A 1 193 ? -4.949 10.587 18.971 1.00 92.44 193 VAL A N 1
ATOM 1380 C CA . VAL A 1 193 ? -5.859 11.377 19.823 1.00 92.44 193 VAL A CA 1
ATOM 1381 C C . VAL A 1 193 ? -5.321 12.772 20.153 1.00 92.44 193 VAL A C 1
ATOM 1383 O O . VAL A 1 193 ? -6.026 13.558 20.780 1.00 92.44 193 VAL A O 1
ATOM 1386 N N . GLY A 1 194 ? -4.098 13.089 19.717 1.00 86.50 194 GLY A N 1
ATOM 1387 C CA . GLY A 1 194 ? -3.498 14.404 19.866 1.00 86.50 194 GLY A CA 1
ATOM 1388 C C . GLY A 1 194 ? -2.346 14.539 20.862 1.00 86.50 194 GLY A C 1
ATOM 1389 O O . GLY A 1 194 ? -2.143 13.701 21.736 1.00 86.50 194 GLY A O 1
ATOM 1390 N N . TYR A 1 195 ? -1.626 15.657 20.734 1.00 81.62 195 TYR A N 1
ATOM 1391 C CA . TYR A 1 195 ? -0.606 16.156 21.662 1.00 81.62 195 TYR A CA 1
ATOM 1392 C C . TYR A 1 195 ? -0.779 17.669 21.838 1.00 81.62 195 TYR A C 1
ATOM 1394 O O . TYR A 1 195 ? -1.077 18.376 20.874 1.00 81.62 195 TYR A O 1
ATOM 1402 N N . ASN A 1 196 ? -0.555 18.184 23.052 1.00 82.44 196 ASN A N 1
ATOM 1403 C CA . ASN A 1 196 ? -0.524 19.626 23.350 1.00 82.44 196 ASN A CA 1
ATOM 1404 C C . ASN A 1 196 ? -1.728 20.416 22.793 1.00 82.44 196 ASN A C 1
ATOM 1406 O O . ASN A 1 196 ? -1.567 21.465 22.171 1.00 82.44 196 ASN A O 1
ATOM 1410 N N . GLY A 1 197 ? -2.943 19.892 22.980 1.00 81.00 197 GLY A N 1
ATOM 1411 C CA . GLY A 1 197 ? -4.185 20.548 22.547 1.00 81.00 197 GLY A CA 1
ATOM 1412 C C . GLY A 1 197 ? -4.473 20.486 21.041 1.00 81.00 197 GLY A C 1
ATOM 1413 O O . GLY A 1 197 ? -5.463 21.060 20.595 1.00 81.00 197 GLY A O 1
ATOM 1414 N N . LYS A 1 198 ? -3.648 19.789 20.251 1.00 86.56 198 LYS A N 1
ATOM 1415 C CA . LYS A 1 198 ? -3.911 19.464 18.838 1.00 86.56 198 LYS A CA 1
ATOM 1416 C C . LYS A 1 198 ? -4.290 17.995 18.703 1.00 86.56 198 LYS A C 1
ATOM 1418 O O . LYS A 1 198 ? -3.880 17.204 19.538 1.00 86.56 198 LYS A O 1
ATOM 1423 N N . THR A 1 199 ? -5.012 17.631 17.646 1.00 89.62 199 THR A N 1
ATOM 1424 C CA . THR A 1 199 ? -5.394 16.243 17.318 1.00 89.62 199 THR A CA 1
ATOM 1425 C C . THR A 1 199 ? -4.518 15.656 16.201 1.00 89.62 199 THR A C 1
ATOM 1427 O O . THR A 1 199 ? -3.993 16.402 15.371 1.00 89.62 199 THR A O 1
ATOM 1430 N N . GLY A 1 200 ? -4.364 14.326 16.176 1.00 92.06 200 GLY A N 1
ATOM 1431 C CA . GLY A 1 200 ? -3.699 13.583 15.098 1.00 92.06 200 GLY A CA 1
ATOM 1432 C C . GLY A 1 200 ? -4.593 13.311 13.879 1.00 92.06 200 GLY A C 1
ATOM 1433 O O . GLY A 1 200 ? -4.126 12.811 12.856 1.00 92.06 200 GLY A O 1
ATOM 1434 N N . THR A 1 201 ? -5.880 13.646 13.958 1.00 94.38 201 THR A N 1
ATOM 1435 C CA . THR A 1 201 ? -6.871 13.444 12.893 1.00 94.38 201 THR A CA 1
ATOM 1436 C C . THR A 1 201 ? -7.517 14.766 12.479 1.00 94.38 201 THR A C 1
ATOM 1438 O O . THR A 1 201 ? -7.696 15.663 13.297 1.00 94.38 201 THR A O 1
ATOM 1441 N N . LYS A 1 202 ? -7.941 14.887 11.217 1.00 94.56 202 LYS A N 1
ATOM 1442 C CA . LYS A 1 202 ? -8.789 16.005 10.756 1.00 94.56 202 LYS A CA 1
ATOM 1443 C C . LYS A 1 202 ? -10.270 15.823 11.105 1.00 94.56 202 LYS A C 1
ATOM 1445 O O . LYS A 1 202 ? -11.039 16.775 11.042 1.00 94.56 202 LYS A O 1
ATOM 1450 N N . VAL A 1 203 ? -10.662 14.606 11.473 1.00 95.44 203 VAL A N 1
ATOM 1451 C CA . VAL A 1 203 ? -12.004 14.264 11.963 1.00 95.44 203 VAL A CA 1
ATOM 1452 C C . VAL A 1 203 ? -12.039 14.248 13.495 1.00 95.44 203 VAL A C 1
ATOM 1454 O O . VAL A 1 203 ? -10.987 14.050 14.107 1.00 95.44 203 VAL A O 1
ATOM 1457 N N . PRO A 1 204 ? -13.204 14.419 14.147 1.00 95.69 204 PRO A N 1
ATOM 1458 C CA . PRO A 1 204 ? -13.313 14.273 15.594 1.00 95.69 204 PRO A CA 1
ATOM 1459 C C . PRO A 1 204 ? -12.814 12.904 16.065 1.00 95.69 204 PRO A C 1
ATOM 1461 O O . PRO A 1 204 ? -13.246 11.865 15.566 1.00 95.69 204 PRO A O 1
ATOM 1464 N N . VAL A 1 205 ? -11.932 12.908 17.060 1.00 96.00 205 VAL A N 1
ATOM 1465 C CA . VAL A 1 205 ? -11.389 11.703 17.687 1.00 96.00 205 VAL A CA 1
ATOM 1466 C C . VAL A 1 205 ? -11.467 11.833 19.201 1.00 96.00 205 VAL A C 1
ATOM 1468 O O . VAL A 1 205 ? -11.279 12.919 19.748 1.00 96.00 205 VAL A O 1
ATOM 1471 N N . PHE A 1 206 ? -11.747 10.732 19.887 1.00 95.38 206 PHE A N 1
ATOM 1472 C CA . PHE A 1 206 ? -11.710 10.676 21.342 1.00 95.38 206 PHE A CA 1
ATOM 1473 C C . PHE A 1 206 ? -11.063 9.384 21.839 1.00 95.38 206 PHE A C 1
ATOM 1475 O O . PHE A 1 206 ? -10.943 8.389 21.118 1.00 95.38 206 PHE A O 1
ATOM 1482 N N . HIS A 1 207 ? -10.641 9.421 23.100 1.00 94.94 207 HIS A N 1
ATOM 1483 C CA . HIS A 1 207 ? -9.934 8.339 23.765 1.00 94.94 207 HIS A CA 1
ATOM 1484 C C . HIS A 1 207 ? -10.867 7.633 24.764 1.00 94.94 207 HIS A C 1
ATOM 1486 O O . HIS A 1 207 ? -11.029 8.118 25.886 1.00 94.94 207 HIS A O 1
ATOM 1492 N N . PRO A 1 208 ? -11.547 6.537 24.377 1.00 96.56 208 PRO A N 1
ATOM 1493 C CA . PRO A 1 208 ? -12.303 5.722 25.326 1.00 96.56 208 PRO A CA 1
ATOM 1494 C C . PRO A 1 208 ? -11.357 4.956 26.260 1.00 96.56 208 PRO A C 1
ATOM 1496 O O . PRO A 1 208 ? -10.142 4.949 26.075 1.00 96.56 208 PRO A O 1
ATOM 1499 N N . LEU A 1 209 ? -11.919 4.232 27.229 1.00 96.25 209 LEU A N 1
ATOM 1500 C CA . LEU A 1 209 ? -11.155 3.212 27.939 1.00 96.25 209 LEU A CA 1
ATOM 1501 C C . LEU A 1 209 ? -11.000 1.976 27.048 1.00 96.25 209 LEU A C 1
ATOM 1503 O O . LEU A 1 209 ? -11.840 1.677 26.192 1.00 96.25 209 LEU A O 1
ATOM 1507 N N . LEU A 1 210 ? -9.938 1.210 27.297 1.00 95.25 210 LEU A N 1
ATOM 1508 C CA . LEU A 1 210 ? -9.659 -0.016 26.547 1.00 95.25 210 LEU A CA 1
ATOM 1509 C C . LEU A 1 210 ? -10.806 -1.042 26.651 1.00 95.25 210 LEU A C 1
ATOM 1511 O O . LEU A 1 210 ? -11.042 -1.804 25.723 1.00 95.25 210 LEU A O 1
ATOM 1515 N N . THR A 1 211 ? -11.564 -1.009 27.751 1.00 96.69 211 THR A N 1
ATOM 1516 C CA . THR A 1 211 ? -12.684 -1.912 28.054 1.00 96.69 211 THR A CA 1
ATOM 1517 C C . THR A 1 211 ? -14.004 -1.552 27.371 1.00 96.69 211 THR A C 1
ATOM 1519 O O . THR A 1 211 ? -14.881 -2.406 27.291 1.00 96.69 211 THR A O 1
ATOM 1522 N N . ASN A 1 212 ? -14.203 -0.304 26.924 1.00 96.75 212 ASN A N 1
ATOM 1523 C CA . ASN A 1 212 ? -15.551 0.219 26.649 1.00 96.75 212 ASN A CA 1
ATOM 1524 C C . ASN A 1 212 ? -15.709 0.937 25.296 1.00 96.75 212 ASN A C 1
ATOM 1526 O O . ASN A 1 212 ? -16.692 1.654 25.079 1.00 96.75 212 ASN A O 1
ATOM 1530 N N . THR A 1 213 ? -14.773 0.723 24.368 1.00 98.06 213 THR A N 1
ATOM 1531 C CA . THR A 1 213 ? -14.736 1.402 23.058 1.00 98.06 213 THR A CA 1
ATOM 1532 C C . THR A 1 213 ? -16.034 1.228 22.271 1.00 98.06 213 THR A C 1
ATOM 1534 O O . THR A 1 213 ? -16.634 2.216 21.847 1.00 98.06 213 THR A O 1
ATOM 1537 N N . ALA A 1 214 ? -16.516 -0.010 22.122 1.00 97.88 214 ALA A N 1
ATOM 1538 C CA . ALA A 1 214 ? -17.724 -0.286 21.346 1.00 97.88 214 ALA A CA 1
ATOM 1539 C C . ALA A 1 214 ? -18.983 0.298 22.011 1.00 97.88 214 ALA A C 1
ATOM 1541 O O . ALA A 1 214 ? -19.826 0.888 21.339 1.00 97.88 214 ALA A O 1
ATOM 1542 N N . SER A 1 215 ? -19.085 0.219 23.344 1.00 97.38 215 SER A N 1
ATOM 1543 C CA . SER A 1 215 ? -20.202 0.827 24.081 1.00 97.38 215 SER A CA 1
ATOM 1544 C C . SER A 1 215 ? -20.232 2.356 23.978 1.00 97.38 215 SER A C 1
ATOM 1546 O O . SER A 1 215 ? -21.309 2.935 23.850 1.00 97.38 215 SER A O 1
ATOM 1548 N N . MET A 1 216 ? -19.069 3.016 23.983 1.00 97.94 216 MET A N 1
ATOM 1549 C CA . MET A 1 216 ? -18.979 4.465 23.783 1.00 97.94 216 MET A CA 1
ATOM 1550 C C . MET A 1 216 ? -19.416 4.848 22.365 1.00 97.94 216 MET A C 1
ATOM 1552 O O . MET A 1 216 ? -20.237 5.751 22.197 1.00 97.94 216 MET A O 1
ATOM 1556 N N . LEU A 1 217 ? -18.942 4.122 21.346 1.00 98.06 217 LEU A N 1
ATOM 1557 C CA . LEU A 1 217 ? -19.337 4.357 19.955 1.00 98.06 217 LEU A CA 1
ATOM 1558 C C . LEU A 1 217 ? -20.828 4.124 19.703 1.00 98.06 217 LEU A C 1
ATOM 1560 O O . LEU A 1 217 ? -21.435 4.906 18.975 1.00 98.06 217 LEU A O 1
ATOM 1564 N N . ALA A 1 218 ? -21.441 3.123 20.338 1.00 97.88 218 ALA A N 1
ATOM 1565 C CA . ALA A 1 218 ? -22.888 2.923 20.275 1.00 97.88 218 ALA A CA 1
ATOM 1566 C C . ALA A 1 218 ? -23.648 4.175 20.757 1.00 97.88 218 ALA A C 1
ATOM 1568 O O . ALA A 1 218 ? -24.571 4.654 20.094 1.00 97.88 218 ALA A O 1
ATOM 1569 N N . GLY A 1 219 ? -23.217 4.770 21.876 1.00 97.31 219 GLY A N 1
ATOM 1570 C CA . GLY A 1 219 ? -23.768 6.031 22.380 1.00 97.31 219 GLY A CA 1
ATOM 1571 C C . GLY A 1 219 ? -23.582 7.200 21.406 1.00 97.31 219 GLY A C 1
ATOM 1572 O O . GLY A 1 219 ? -24.529 7.954 21.155 1.00 97.31 219 GLY A O 1
ATOM 1573 N N . VAL A 1 220 ? -22.391 7.320 20.811 1.00 97.56 220 VAL A N 1
ATOM 1574 C CA . VAL A 1 220 ? -22.075 8.328 19.784 1.00 97.56 220 VAL A CA 1
ATOM 1575 C C . VAL A 1 220 ? -22.997 8.176 18.571 1.00 97.56 220 VAL A C 1
ATOM 1577 O O . VAL A 1 220 ? -23.703 9.127 18.227 1.00 97.56 220 VAL A O 1
ATOM 1580 N N . ARG A 1 221 ? -23.067 6.981 17.966 1.00 97.69 221 ARG A N 1
ATOM 1581 C CA . ARG A 1 221 ? -23.906 6.696 16.789 1.00 97.69 221 ARG A CA 1
ATOM 1582 C C . ARG A 1 221 ? -25.372 7.018 17.053 1.00 97.69 221 ARG A C 1
ATOM 1584 O O . ARG A 1 221 ? -25.989 7.759 16.290 1.00 97.69 221 ARG A O 1
ATOM 1591 N N . ARG A 1 222 ? -25.926 6.522 18.164 1.00 97.38 222 ARG A N 1
ATOM 1592 C CA . ARG A 1 222 ? -27.324 6.772 18.555 1.00 97.38 222 ARG A CA 1
ATOM 1593 C C . ARG A 1 222 ? -27.607 8.262 18.733 1.00 97.38 222 ARG A C 1
ATOM 1595 O O . ARG A 1 222 ? -28.668 8.736 18.332 1.00 97.38 222 ARG A O 1
ATOM 1602 N N . THR A 1 223 ? -26.667 9.009 19.310 1.00 97.62 223 THR A N 1
ATOM 1603 C CA . THR A 1 223 ? -26.820 10.454 19.526 1.00 97.62 223 THR A CA 1
ATOM 1604 C C . THR A 1 223 ? -26.845 11.224 18.209 1.00 97.62 223 THR A C 1
ATOM 1606 O O . THR A 1 223 ? -27.721 12.066 18.019 1.00 97.62 223 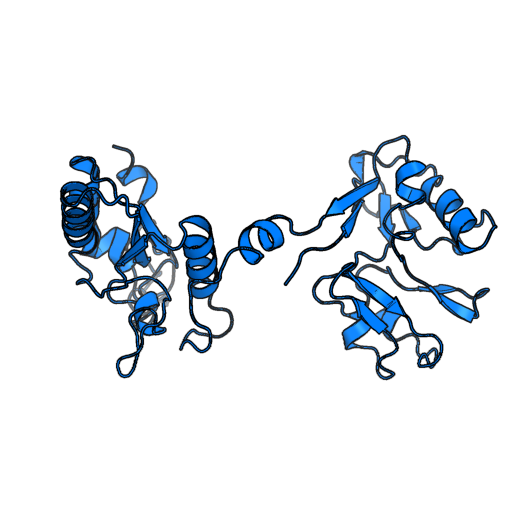THR A O 1
ATOM 1609 N N . TYR A 1 224 ? -25.927 10.937 17.285 1.00 97.38 224 TYR A N 1
ATOM 1610 C CA . TYR A 1 224 ? -25.916 11.597 15.977 1.00 97.38 224 TYR A CA 1
ATOM 1611 C C . TYR A 1 224 ? -27.140 11.234 15.131 1.00 97.38 224 TYR A C 1
ATOM 1613 O O . TYR A 1 224 ? -27.769 12.134 14.575 1.00 97.38 224 TYR A O 1
ATOM 1621 N N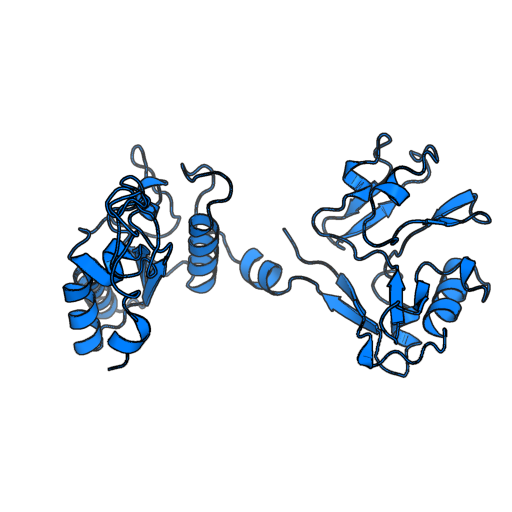 . LYS A 1 225 ? -27.574 9.966 15.161 1.00 96.56 225 LYS A N 1
ATOM 1622 C CA . LYS A 1 225 ? -28.818 9.524 14.512 1.00 96.56 225 LYS A CA 1
ATOM 1623 C C . LYS A 1 225 ? -30.042 10.282 15.038 1.00 96.56 225 LYS A C 1
ATOM 1625 O O . LYS A 1 225 ? -30.844 10.767 14.248 1.00 96.56 225 LYS A O 1
ATOM 1630 N N . ARG A 1 226 ? -30.155 10.478 16.361 1.00 97.38 226 ARG A N 1
ATOM 1631 C CA . ARG A 1 226 ? -31.224 11.301 16.975 1.00 97.38 226 ARG A CA 1
ATOM 1632 C C . ARG A 1 226 ? -31.186 12.767 16.544 1.00 97.38 226 ARG A C 1
ATOM 1634 O O . ARG A 1 226 ? -32.228 13.407 16.501 1.00 97.38 226 ARG A O 1
ATOM 1641 N N . LYS A 1 227 ? -30.002 13.297 16.235 1.00 97.50 227 LYS A N 1
ATOM 1642 C CA . LYS A 1 227 ? -29.816 14.654 15.701 1.00 97.50 227 LYS A CA 1
ATOM 1643 C C . LYS A 1 227 ? -30.026 14.739 14.181 1.00 97.50 227 LYS A C 1
ATOM 1645 O O . LYS A 1 227 ? -29.800 15.804 13.618 1.00 97.50 227 LYS A O 1
ATOM 1650 N N . GLY A 1 228 ? -30.407 13.644 13.516 1.00 97.06 228 GLY A N 1
ATOM 1651 C CA . GLY A 1 228 ? -30.590 13.599 12.064 1.00 97.06 228 GLY A CA 1
ATOM 1652 C C . GLY A 1 228 ? -29.287 13.688 11.263 1.00 97.06 228 GLY A C 1
ATOM 1653 O O . GLY A 1 228 ? -29.322 14.070 10.099 1.00 97.06 228 GLY A O 1
ATOM 1654 N N . ARG A 1 229 ? -28.136 13.369 11.872 1.00 96.62 229 ARG A N 1
ATOM 1655 C CA . ARG A 1 229 ? -26.829 13.356 11.202 1.00 96.62 229 ARG A CA 1
ATOM 1656 C C . ARG A 1 229 ? -26.346 11.927 11.017 1.00 96.62 229 ARG A C 1
ATOM 1658 O O . ARG A 1 229 ? -26.191 11.198 11.999 1.00 96.62 229 ARG A O 1
ATOM 1665 N N . ASP A 1 230 ? -26.070 11.557 9.775 1.00 95.25 230 ASP A N 1
ATOM 1666 C CA . ASP A 1 230 ? -25.457 10.274 9.459 1.00 95.25 230 ASP A CA 1
ATOM 1667 C C . ASP A 1 230 ? -23.935 10.401 9.553 1.00 95.25 230 ASP A C 1
ATOM 1669 O O . ASP A 1 230 ? -23.309 11.077 8.744 1.00 95.25 230 ASP A O 1
ATOM 1673 N N . VAL A 1 231 ? -23.353 9.810 10.597 1.00 96.75 231 VAL A N 1
ATOM 1674 C CA . VAL A 1 231 ? -21.902 9.805 10.822 1.00 96.75 231 VAL A CA 1
ATOM 1675 C C . VAL A 1 231 ? -21.401 8.382 11.002 1.00 96.75 231 VAL A C 1
ATOM 1677 O O . VAL A 1 231 ? -22.029 7.574 11.698 1.00 96.75 231 VAL A O 1
ATOM 1680 N N . THR A 1 232 ? -20.232 8.087 10.448 1.00 98.25 232 THR A N 1
ATOM 1681 C CA . THR A 1 232 ? -19.539 6.826 10.704 1.00 98.25 232 THR A CA 1
ATOM 1682 C C . THR A 1 232 ? -18.976 6.846 12.123 1.00 98.25 232 THR A C 1
ATOM 1684 O O . THR A 1 232 ? -18.124 7.666 12.457 1.00 98.25 232 THR A O 1
ATOM 1687 N N . ALA A 1 233 ? -19.446 5.942 12.980 1.00 98.25 233 ALA A N 1
ATOM 1688 C CA . ALA A 1 233 ? -18.883 5.721 14.309 1.00 98.25 233 ALA A CA 1
ATOM 1689 C C . ALA A 1 233 ? -17.782 4.652 14.207 1.00 98.25 233 ALA A C 1
ATOM 1691 O O . ALA A 1 233 ? -18.083 3.459 14.167 1.00 98.25 233 ALA A O 1
ATOM 1692 N N . LEU A 1 234 ? -16.523 5.088 14.113 1.00 98.62 234 LEU A N 1
ATOM 1693 C CA . LEU A 1 234 ? -15.367 4.246 13.795 1.00 98.62 234 LEU A CA 1
ATOM 1694 C C . LEU A 1 234 ? -14.527 3.936 15.042 1.00 98.62 234 LEU A C 1
ATOM 1696 O O . LEU A 1 234 ? -14.059 4.853 15.711 1.00 98.62 234 LEU A O 1
ATOM 1700 N N . ALA A 1 235 ? -14.254 2.659 15.314 1.00 98.19 235 ALA A N 1
ATOM 1701 C CA . ALA A 1 235 ? -13.200 2.241 16.237 1.00 98.19 235 ALA A CA 1
ATOM 1702 C C . ALA A 1 235 ? -11.904 1.950 15.478 1.00 98.19 235 ALA A C 1
ATOM 1704 O O . ALA A 1 235 ? -11.921 1.225 14.484 1.00 98.19 235 ALA A O 1
ATOM 1705 N N . LEU A 1 236 ? -10.786 2.446 15.999 1.00 97.75 236 LEU A N 1
ATOM 1706 C CA . LEU A 1 236 ? -9.438 2.051 15.598 1.00 97.75 236 LEU A CA 1
ATOM 1707 C C . LEU A 1 236 ? -8.739 1.476 16.832 1.00 97.75 236 LEU A C 1
ATOM 1709 O O . LEU A 1 236 ? -8.193 2.227 17.641 1.00 97.75 236 LEU A O 1
ATOM 1713 N N . ALA A 1 237 ? -8.798 0.156 17.003 1.00 97.38 237 ALA A N 1
ATOM 1714 C CA . ALA A 1 237 ? -8.305 -0.534 18.194 1.00 97.38 237 ALA A CA 1
ATOM 1715 C C . ALA A 1 237 ? -7.288 -1.621 17.830 1.00 97.38 237 ALA A C 1
ATOM 1717 O O . ALA A 1 237 ? -7.378 -2.222 16.767 1.00 97.38 237 ALA A O 1
ATOM 1718 N N . GLY A 1 238 ? -6.324 -1.881 18.715 1.00 97.31 238 GLY A N 1
ATOM 1719 C CA . GLY A 1 238 ? -5.439 -3.044 18.584 1.00 97.31 238 GLY A CA 1
ATOM 1720 C C . GLY A 1 238 ? -6.147 -4.351 18.952 1.00 97.31 238 GLY A C 1
ATOM 1721 O O . GLY A 1 238 ? -7.204 -4.335 19.592 1.00 97.31 238 GLY A O 1
ATOM 1722 N N . ASP A 1 239 ? -5.540 -5.482 18.618 1.00 97.06 239 ASP A N 1
ATOM 1723 C CA . ASP A 1 239 ? -5.999 -6.825 18.996 1.00 97.06 239 ASP A CA 1
ATOM 1724 C C . ASP A 1 239 ? -6.229 -6.983 20.503 1.00 97.06 239 ASP A C 1
ATOM 1726 O O . ASP A 1 239 ? -7.281 -7.465 20.910 1.00 97.06 239 ASP A O 1
ATOM 1730 N N . GLY A 1 240 ? -5.329 -6.487 21.353 1.00 96.62 240 GLY A N 1
ATOM 1731 C CA . GLY A 1 240 ? -5.499 -6.568 22.807 1.00 96.62 240 GLY A CA 1
ATOM 1732 C C . GLY A 1 240 ? -6.724 -5.807 23.341 1.00 96.62 240 GLY A C 1
ATOM 1733 O O . GLY A 1 240 ? -7.343 -6.201 24.332 1.00 96.62 240 GLY A O 1
ATOM 1734 N N . GLY A 1 241 ? -7.119 -4.718 22.676 1.00 96.25 241 GLY A N 1
ATOM 1735 C CA . GLY A 1 241 ? -8.362 -3.996 22.973 1.00 96.25 241 GLY A CA 1
ATOM 1736 C C . GLY A 1 241 ? -9.604 -4.664 22.384 1.00 96.25 241 GLY A C 1
ATOM 1737 O O . GLY A 1 241 ? -10.713 -4.395 22.832 1.00 96.25 241 GLY A O 1
ATOM 1738 N N . THR A 1 242 ? -9.426 -5.552 21.410 1.00 97.56 242 THR A N 1
ATOM 1739 C CA . THR A 1 242 ? -10.518 -6.130 20.626 1.00 97.56 242 THR A CA 1
ATOM 1740 C C . THR A 1 242 ? -10.839 -7.560 21.054 1.00 97.56 242 THR A C 1
ATOM 1742 O O . THR A 1 242 ? -11.982 -7.868 21.376 1.00 97.56 242 THR A O 1
ATOM 1745 N N . ALA A 1 243 ? -9.840 -8.440 21.062 1.00 97.00 243 ALA A N 1
ATOM 1746 C CA . ALA A 1 243 ? -9.975 -9.869 21.318 1.00 97.00 243 ALA A CA 1
ATOM 1747 C C . ALA A 1 243 ? -9.953 -10.226 22.812 1.00 97.00 243 ALA A C 1
ATOM 1749 O O . ALA A 1 243 ? -10.491 -11.273 23.190 1.00 97.00 243 ALA A O 1
ATOM 1750 N N . ASP A 1 244 ? -9.392 -9.349 23.648 1.00 97.06 244 ASP A N 1
ATOM 1751 C CA . ASP A 1 244 ? -9.238 -9.567 25.085 1.00 97.06 244 ASP A CA 1
ATOM 1752 C C . ASP A 1 244 ? -10.137 -8.622 25.897 1.00 97.06 244 ASP A C 1
ATOM 1754 O O . ASP A 1 244 ? -11.330 -8.873 26.064 1.00 97.06 244 ASP A O 1
ATOM 1758 N N . VAL A 1 245 ? -9.580 -7.524 26.414 1.00 97.38 245 VAL A N 1
ATOM 1759 C CA . VAL A 1 245 ? -10.201 -6.746 27.496 1.00 97.38 245 VAL A CA 1
ATOM 1760 C C . VAL A 1 245 ? -11.419 -5.930 27.047 1.00 97.38 245 VAL A C 1
ATOM 1762 O O . VAL A 1 245 ? -12.335 -5.713 27.837 1.00 97.38 245 VAL A O 1
ATOM 1765 N N . GLY A 1 246 ? -11.467 -5.493 25.786 1.00 96.81 246 GLY A N 1
ATOM 1766 C CA . GLY A 1 246 ? -12.625 -4.788 25.226 1.00 96.81 246 GLY A CA 1
ATOM 1767 C C . GLY A 1 246 ? -13.634 -5.702 24.529 1.00 96.81 246 GLY A C 1
ATOM 1768 O O . GLY A 1 246 ? -14.698 -5.217 24.127 1.00 96.81 246 GLY A O 1
ATOM 1769 N N . PHE A 1 247 ? -13.355 -7.011 24.436 1.00 97.62 247 PHE A N 1
ATOM 1770 C CA . PHE A 1 247 ? -14.191 -7.975 23.712 1.00 97.62 247 PHE A CA 1
ATOM 1771 C C . PHE A 1 247 ? -15.623 -8.022 24.244 1.00 97.62 247 PHE A C 1
ATOM 1773 O O . PHE A 1 247 ? -16.568 -8.069 23.466 1.00 97.62 247 PHE A O 1
ATOM 1780 N N . GLN A 1 248 ? -15.802 -7.940 25.565 1.00 96.31 248 GLN A N 1
ATOM 1781 C CA . GLN A 1 248 ? -17.125 -7.928 26.195 1.00 96.31 248 GLN A CA 1
ATOM 1782 C C . GLN A 1 248 ? -17.993 -6.762 25.691 1.00 96.31 248 GLN A C 1
ATOM 1784 O O . GLN A 1 248 ? -19.173 -6.952 25.395 1.00 96.31 248 GLN A O 1
ATOM 1789 N N . SER A 1 249 ? -17.416 -5.564 25.540 1.00 96.75 249 SER A N 1
ATOM 1790 C CA . SER A 1 249 ? -18.153 -4.413 25.006 1.00 96.75 249 SER A CA 1
ATOM 1791 C C . SER A 1 249 ? -18.464 -4.564 23.515 1.00 96.75 249 SER A C 1
ATOM 1793 O O . SER A 1 249 ? -19.551 -4.176 23.083 1.00 96.75 249 SER A O 1
ATOM 1795 N N . LEU A 1 250 ? -17.531 -5.139 22.746 1.00 97.31 250 LEU A N 1
ATOM 1796 C CA . LEU A 1 250 ? -17.665 -5.364 21.308 1.00 97.31 250 LEU A CA 1
ATOM 1797 C C . LEU A 1 250 ? -18.724 -6.422 20.996 1.00 97.31 250 LEU A C 1
ATOM 1799 O O . LEU A 1 250 ? -19.658 -6.137 20.254 1.00 97.31 250 LEU A O 1
ATOM 1803 N N . SER A 1 251 ? -18.618 -7.600 21.610 1.00 97.12 251 SER A N 1
ATOM 1804 C CA . SER A 1 251 ? -19.597 -8.683 21.477 1.00 97.12 251 SER A CA 1
ATOM 1805 C C . SER A 1 251 ? -20.995 -8.197 21.861 1.00 97.12 251 SER A C 1
ATOM 1807 O O . SER A 1 251 ? -21.930 -8.345 21.081 1.00 97.12 251 SER A O 1
ATOM 1809 N N . GLY A 1 252 ? -21.132 -7.486 22.987 1.00 96.69 252 GLY A N 1
ATOM 1810 C CA . GLY A 1 252 ? -22.422 -6.925 23.381 1.00 96.69 252 GLY A CA 1
ATOM 1811 C C . GLY A 1 252 ? -22.970 -5.878 22.400 1.00 96.69 252 GLY A C 1
ATOM 1812 O O . GLY A 1 252 ? -24.183 -5.767 22.249 1.00 96.69 252 GLY A O 1
ATOM 1813 N N . ALA A 1 253 ? -22.116 -5.077 21.753 1.00 96.94 253 ALA A N 1
ATOM 1814 C CA . ALA A 1 253 ? -22.551 -4.132 20.722 1.00 96.94 253 ALA A CA 1
ATOM 1815 C C . ALA A 1 253 ? -23.014 -4.845 19.445 1.00 96.94 253 ALA A C 1
ATOM 1817 O O . ALA A 1 253 ? -24.029 -4.459 18.869 1.00 96.94 253 ALA A O 1
ATOM 1818 N N . ALA A 1 254 ? -22.311 -5.898 19.037 1.00 95.69 254 ALA A N 1
ATOM 1819 C CA . ALA A 1 254 ? -22.688 -6.681 17.873 1.00 95.69 254 ALA A CA 1
ATOM 1820 C C . ALA A 1 254 ? -24.007 -7.452 18.104 1.00 95.69 254 ALA A C 1
ATOM 1822 O O . ALA A 1 254 ? -24.867 -7.419 17.233 1.00 95.69 254 ALA A O 1
ATOM 1823 N N . GLU A 1 255 ? -24.236 -8.010 19.301 1.00 96.06 255 GLU A N 1
ATOM 1824 C CA . GLU A 1 255 ? -25.489 -8.704 19.668 1.00 96.06 255 GLU A CA 1
ATOM 1825 C C . GLU A 1 255 ? -26.708 -7.769 19.578 1.00 96.06 255 GLU A C 1
ATOM 1827 O O . GLU A 1 255 ? -27.812 -8.160 19.213 1.00 96.06 255 GLU A O 1
ATOM 1832 N N . ARG A 1 256 ? -26.506 -6.482 19.886 1.00 96.12 256 ARG A N 1
ATOM 1833 C CA . ARG A 1 256 ? -27.546 -5.448 19.775 1.00 96.12 256 ARG A CA 1
ATOM 1834 C C . ARG A 1 256 ? -27.709 -4.884 18.362 1.00 96.12 256 ARG A C 1
ATOM 1836 O O . ARG A 1 256 ? -28.540 -3.995 18.183 1.00 96.12 256 ARG A O 1
ATOM 1843 N N . GLY A 1 257 ? -26.905 -5.327 17.394 1.00 94.94 257 GLY A N 1
ATOM 1844 C CA . GLY A 1 257 ? -26.894 -4.779 16.038 1.00 94.94 257 GLY A CA 1
ATOM 1845 C C . GLY A 1 257 ? -26.527 -3.293 15.990 1.00 94.94 257 GLY A C 1
ATOM 1846 O O . GL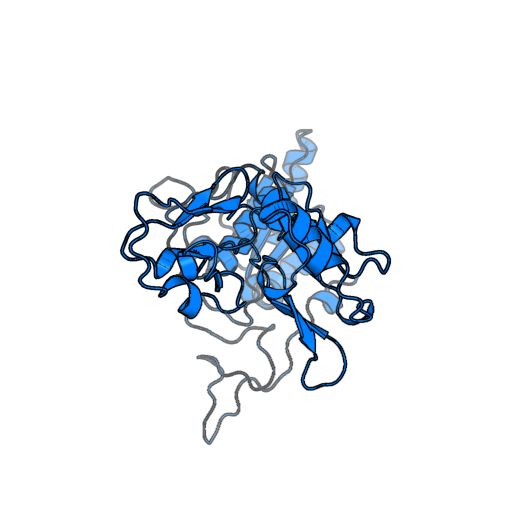Y A 1 257 ? -27.117 -2.539 15.217 1.00 94.94 257 GLY A O 1
ATOM 1847 N N . GLU A 1 258 ? -25.609 -2.829 16.848 1.00 96.88 258 GLU A N 1
ATOM 1848 C CA . GLU A 1 258 ? -25.187 -1.422 16.827 1.00 96.88 258 GLU A CA 1
ATOM 1849 C C . GLU A 1 258 ? -24.517 -1.074 15.488 1.00 96.88 258 GLU A C 1
ATOM 1851 O O . GLU A 1 258 ? -23.586 -1.747 15.049 1.00 96.88 258 GLU A O 1
ATOM 1856 N N . GLU A 1 259 ? -24.943 0.029 14.866 1.00 95.50 259 GLU A N 1
ATOM 1857 C CA . GLU A 1 259 ? -24.395 0.527 13.596 1.00 95.50 259 GLU A CA 1
ATOM 1858 C C . GLU A 1 259 ? -23.031 1.222 13.795 1.00 95.50 259 GLU A C 1
ATOM 1860 O O . GLU A 1 259 ? -22.907 2.444 13.674 1.00 95.50 259 GLU A O 1
ATOM 1865 N N . ILE A 1 260 ? -22.003 0.452 14.145 1.00 96.94 260 ILE A N 1
ATOM 1866 C CA . ILE A 1 260 ? -20.626 0.928 14.327 1.00 96.94 260 ILE A CA 1
ATOM 1867 C C . ILE A 1 260 ? -19.678 0.201 13.371 1.00 96.94 260 ILE A C 1
ATOM 1869 O O . ILE A 1 260 ? -19.866 -0.975 13.068 1.00 96.94 260 ILE A O 1
ATOM 1873 N N . LEU A 1 261 ? -18.624 0.884 12.925 1.00 97.81 261 LEU A N 1
ATOM 1874 C CA . LEU A 1 261 ? -17.525 0.264 12.188 1.00 97.81 261 LEU A CA 1
ATOM 1875 C C . LEU A 1 261 ? -16.370 0.024 13.158 1.00 97.81 261 LEU A C 1
ATOM 1877 O O . LEU A 1 261 ? -15.803 0.976 13.686 1.00 97.81 261 LEU A O 1
ATOM 1881 N N . TYR A 1 262 ? -16.011 -1.233 13.404 1.00 97.50 262 TYR A N 1
ATOM 1882 C CA . TYR A 1 262 ? -14.937 -1.578 14.334 1.00 97.50 262 TYR A CA 1
ATOM 1883 C C . TYR A 1 262 ? -13.749 -2.179 13.583 1.00 97.50 262 TYR A C 1
ATOM 1885 O O . TYR A 1 262 ? -13.845 -3.282 13.051 1.00 97.50 262 TYR A O 1
ATOM 1893 N N . VAL A 1 263 ? -12.620 -1.467 13.547 1.00 97.69 263 VAL A N 1
ATOM 1894 C CA . VAL A 1 263 ? -11.389 -1.946 12.908 1.00 97.69 263 VAL A CA 1
ATOM 1895 C C . VAL A 1 263 ? -10.419 -2.435 13.977 1.00 97.69 263 VAL A C 1
ATOM 1897 O O . VAL A 1 263 ? -9.905 -1.651 14.779 1.00 97.69 263 VAL A O 1
ATOM 1900 N N . CYS A 1 264 ? -10.163 -3.742 13.951 1.00 97.06 264 CYS A N 1
ATOM 1901 C CA . CYS A 1 264 ? -9.104 -4.386 14.715 1.00 97.06 264 CYS A CA 1
ATOM 1902 C C . CYS A 1 264 ? -7.798 -4.334 13.921 1.00 97.06 264 CYS A C 1
ATOM 1904 O O . CYS A 1 264 ? -7.677 -4.966 12.872 1.00 97.06 264 CYS A O 1
ATOM 1906 N N . VAL A 1 265 ? -6.815 -3.596 14.424 1.00 96.62 265 VAL A N 1
ATOM 1907 C CA . VAL A 1 265 ? -5.431 -3.674 13.959 1.00 96.62 265 VAL A CA 1
ATOM 1908 C C . VAL A 1 265 ? -4.779 -4.836 14.689 1.00 96.62 265 VAL A C 1
ATOM 1910 O O . VAL A 1 265 ? -4.291 -4.682 15.809 1.00 96.62 265 VAL A O 1
ATOM 1913 N N . ASP A 1 266 ? -4.826 -6.005 14.057 1.00 96.12 266 ASP A N 1
ATOM 1914 C CA . ASP A 1 266 ? -4.216 -7.209 14.600 1.00 96.12 266 ASP A CA 1
ATOM 1915 C C . ASP A 1 266 ? -2.728 -7.255 14.262 1.00 96.12 266 ASP A C 1
ATOM 1917 O O . ASP A 1 266 ? -2.329 -7.518 13.129 1.00 96.12 266 ASP A O 1
ATOM 1921 N N . ASN A 1 267 ? -1.911 -6.912 15.250 1.00 93.50 267 ASN A N 1
ATOM 1922 C CA . ASN A 1 267 ? -0.467 -7.085 15.211 1.00 93.50 267 ASN A CA 1
ATOM 1923 C C . ASN A 1 267 ? -0.016 -8.163 16.207 1.00 93.50 267 ASN A C 1
ATOM 1925 O O . ASN A 1 267 ? 1.160 -8.207 16.548 1.00 93.50 267 ASN A O 1
ATOM 1929 N N . GLU A 1 268 ? -0.937 -9.035 16.635 1.00 96.69 268 GLU A N 1
ATOM 1930 C CA . GLU A 1 268 ? -0.664 -10.262 17.386 1.00 96.69 268 GLU A CA 1
ATOM 1931 C C . GLU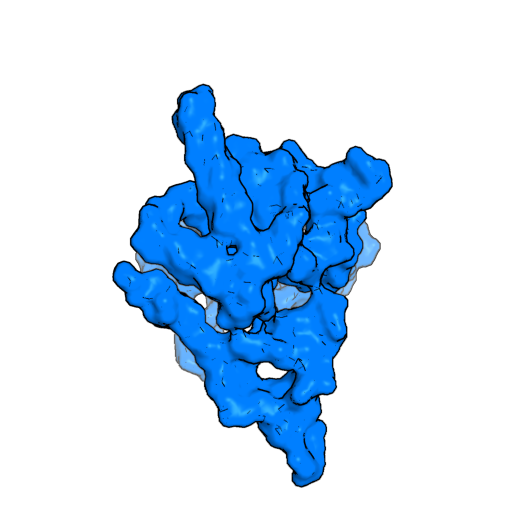 A 1 268 ? -0.032 -10.069 18.777 1.00 96.69 268 GLU A C 1
ATOM 1933 O O . GLU A 1 268 ? 0.532 -11.007 19.354 1.00 96.69 268 GLU A O 1
ATOM 1938 N N . GLY A 1 269 ? -0.149 -8.879 19.369 1.00 96.62 269 GLY A N 1
ATOM 1939 C CA . GLY A 1 269 ? 0.309 -8.629 20.728 1.00 96.62 269 GLY A CA 1
ATOM 1940 C C . GLY A 1 269 ? 0.072 -7.204 21.216 1.00 96.62 269 GLY A C 1
ATOM 1941 O O . GLY A 1 269 ? -0.135 -6.259 20.460 1.00 96.62 269 GLY A O 1
ATOM 1942 N N . TYR A 1 270 ? 0.203 -7.007 22.526 1.00 97.50 270 TYR A N 1
ATOM 1943 C CA . TYR A 1 270 ? 0.165 -5.682 23.144 1.00 97.50 270 TYR A CA 1
ATOM 1944 C C . TYR A 1 270 ? 1.473 -4.920 22.881 1.00 97.50 270 TYR A C 1
ATOM 1946 O O . TYR A 1 270 ? 2.323 -4.756 23.756 1.00 97.50 270 TYR A O 1
ATOM 1954 N N . MET A 1 271 ? 1.637 -4.436 21.652 1.00 96.00 271 MET A N 1
ATOM 1955 C CA . MET A 1 271 ? 2.865 -3.785 21.184 1.00 96.00 271 MET A CA 1
ATOM 1956 C C . MET A 1 271 ? 3.245 -2.555 22.012 1.00 96.00 271 MET A C 1
ATOM 1958 O O . MET A 1 271 ? 4.402 -2.393 22.393 1.00 96.00 271 MET A O 1
ATOM 1962 N N . ASN A 1 272 ? 2.263 -1.712 22.346 1.00 95.62 272 ASN A N 1
ATOM 1963 C CA . ASN A 1 272 ? 2.494 -0.440 23.038 1.00 95.62 272 ASN A CA 1
ATOM 1964 C C . ASN A 1 272 ? 3.147 -0.606 24.410 1.00 95.62 272 ASN A C 1
ATOM 1966 O O . ASN A 1 272 ? 3.899 0.252 24.856 1.00 95.62 272 ASN A O 1
ATOM 1970 N N . THR A 1 273 ? 2.820 -1.692 25.100 1.00 96.19 273 THR A N 1
ATOM 1971 C CA . THR A 1 273 ? 3.240 -1.938 26.479 1.00 96.19 273 THR A CA 1
ATOM 1972 C C . THR A 1 273 ? 4.423 -2.901 26.563 1.00 96.19 273 THR A C 1
ATOM 1974 O O . THR A 1 273 ? 4.722 -3.396 27.647 1.00 96.19 273 THR A O 1
ATOM 1977 N N . GLY A 1 274 ? 5.120 -3.124 25.443 1.00 95.44 274 GLY A N 1
ATOM 1978 C CA . GLY A 1 274 ? 6.320 -3.953 25.384 1.00 95.44 274 GLY A CA 1
ATOM 1979 C C . GLY A 1 274 ? 6.053 -5.383 24.927 1.00 95.44 274 GLY A C 1
ATOM 1980 O O . GLY A 1 274 ? 6.596 -6.314 25.519 1.00 95.44 274 GLY A O 1
ATOM 1981 N N . MET A 1 275 ? 5.237 -5.568 23.881 1.00 95.25 275 MET A N 1
ATOM 1982 C CA . MET A 1 275 ? 5.012 -6.870 23.234 1.00 95.25 275 MET A CA 1
ATOM 1983 C C . MET A 1 275 ? 4.518 -7.932 24.231 1.00 95.25 275 MET A C 1
ATOM 1985 O O . MET A 1 275 ? 5.126 -8.993 24.354 1.00 95.25 275 MET A O 1
ATOM 1989 N N . GLN A 1 276 ? 3.466 -7.659 25.012 1.00 97.81 276 GLN A N 1
ATOM 1990 C CA . GLN A 1 276 ? 2.833 -8.723 25.808 1.00 97.81 276 GLN A CA 1
ATOM 1991 C C . GLN A 1 276 ? 1.927 -9.603 24.942 1.00 97.81 276 GLN A C 1
ATOM 1993 O O . GLN A 1 276 ? 1.400 -9.176 23.915 1.00 97.81 276 GLN A O 1
ATOM 1998 N N . ARG A 1 277 ? 1.689 -10.828 25.409 1.00 97.31 277 ARG A N 1
ATOM 1999 C CA . ARG A 1 277 ? 0.773 -11.793 24.801 1.00 97.31 277 ARG A CA 1
ATOM 2000 C C . ARG A 1 277 ? -0.661 -11.267 24.802 1.00 97.31 277 ARG A C 1
ATOM 2002 O O . ARG A 1 277 ? -1.177 -10.898 25.856 1.00 97.31 277 ARG A O 1
ATOM 2009 N N . SER A 1 278 ? -1.333 -11.389 23.666 1.00 97.69 278 SER A N 1
ATOM 2010 C CA . SER A 1 278 ? -2.773 -11.198 23.507 1.00 97.69 278 SER A CA 1
ATOM 2011 C C . SER A 1 278 ? -3.510 -12.501 23.170 1.00 97.69 278 SER A C 1
ATOM 2013 O O . SER A 1 278 ? -2.926 -13.580 22.971 1.00 97.69 278 SER A O 1
ATOM 2015 N N . GLY A 1 279 ? -4.834 -12.409 23.091 1.00 97.12 279 GLY A N 1
ATOM 2016 C CA . GLY A 1 279 ? -5.699 -13.436 22.530 1.00 97.12 279 GLY A CA 1
ATOM 2017 C C . GLY A 1 279 ? -5.321 -13.799 21.095 1.00 97.12 279 GLY A C 1
ATOM 2018 O O . GLY A 1 279 ? -5.344 -14.986 20.770 1.00 97.12 279 GLY A O 1
ATOM 2019 N N . CYS A 1 280 ? -4.892 -12.831 20.281 1.00 97.62 280 CYS A N 1
ATOM 2020 C CA . CYS A 1 280 ? -4.529 -13.028 18.874 1.00 97.62 280 CYS A CA 1
ATOM 2021 C C . CYS A 1 280 ? -3.103 -13.548 18.652 1.00 97.62 280 CYS A C 1
ATOM 2023 O O . CYS A 1 280 ? -2.841 -14.116 17.602 1.00 97.62 280 CYS A O 1
ATOM 2025 N N . THR A 1 281 ? -2.201 -13.447 19.636 1.00 98.12 281 THR A N 1
ATOM 2026 C CA . THR A 1 281 ? -0.837 -13.999 19.528 1.00 98.12 281 THR A CA 1
ATOM 2027 C C . THR A 1 281 ? -0.844 -15.467 19.031 1.00 98.12 281 THR A C 1
ATOM 2029 O O . THR A 1 281 ? -1.590 -16.274 19.587 1.00 98.12 281 THR A O 1
ATOM 2032 N N . PRO A 1 282 ? -0.039 -15.869 18.034 1.00 97.19 282 PRO A N 1
ATOM 2033 C CA . PRO A 1 282 ? -0.000 -17.251 17.544 1.00 97.19 282 PRO A CA 1
ATOM 2034 C C . PRO A 1 282 ? 0.541 -18.270 18.554 1.00 97.19 282 PRO A C 1
ATOM 2036 O O . PRO A 1 282 ? 1.257 -17.927 19.500 1.00 97.19 282 PRO A O 1
ATOM 2039 N N . PHE A 1 283 ? 0.231 -19.550 18.332 1.00 97.19 283 PHE A N 1
ATOM 2040 C CA . PHE A 1 283 ? 0.834 -20.655 19.081 1.00 97.19 283 PHE A CA 1
ATOM 2041 C C . PHE A 1 283 ? 2.361 -20.662 18.914 1.00 97.19 283 PHE A C 1
ATOM 2043 O O . PHE A 1 283 ? 2.880 -20.440 17.822 1.00 97.19 283 PHE A O 1
ATOM 2050 N N . GLY A 1 284 ? 3.085 -20.902 20.007 1.00 96.19 284 GLY A N 1
ATOM 2051 C CA . GLY A 1 284 ? 4.549 -20.943 20.029 1.00 96.19 284 GLY A CA 1
ATOM 2052 C C . GLY A 1 284 ? 5.241 -19.577 19.947 1.00 96.19 284 GLY A C 1
ATOM 2053 O O . GLY A 1 284 ? 6.460 -19.508 20.095 1.00 96.19 284 GLY A O 1
ATOM 2054 N N . ALA A 1 285 ? 4.500 -18.478 19.762 1.00 97.12 285 ALA A N 1
ATOM 2055 C CA . ALA A 1 285 ? 5.096 -17.154 19.628 1.00 97.12 285 ALA A CA 1
ATOM 2056 C C . ALA A 1 285 ? 5.782 -16.687 20.926 1.00 97.12 285 ALA A C 1
ATOM 2058 O O . ALA A 1 285 ? 5.263 -16.857 22.041 1.00 97.12 285 ALA A O 1
ATOM 2059 N N . TRP A 1 286 ? 6.949 -16.061 20.757 1.00 96.75 286 TRP A N 1
ATOM 2060 C CA . TRP A 1 286 ? 7.692 -15.398 21.822 1.00 96.75 286 TRP A CA 1
ATOM 2061 C C . TRP A 1 286 ? 7.116 -14.004 22.083 1.00 96.75 286 TRP A C 1
ATOM 2063 O O . TRP A 1 286 ? 6.998 -13.197 21.166 1.00 96.75 286 TRP A O 1
ATOM 2073 N N . THR A 1 287 ? 6.798 -13.704 23.341 1.00 96.62 287 THR A N 1
ATOM 2074 C CA . THR A 1 287 ? 6.392 -12.362 23.795 1.00 96.62 287 THR A CA 1
ATOM 2075 C C . THR A 1 287 ? 7.068 -12.060 25.132 1.00 96.62 287 THR A C 1
ATOM 2077 O O . THR A 1 287 ? 7.567 -12.980 25.785 1.00 96.62 287 THR A O 1
ATOM 2080 N N . SER A 1 288 ? 7.031 -10.812 25.609 1.00 96.75 288 SER A N 1
ATOM 2081 C CA . SER A 1 288 ? 7.607 -10.463 26.922 1.00 96.75 288 SER A CA 1
ATOM 2082 C C . SER A 1 288 ? 6.946 -11.203 28.094 1.00 96.75 288 SER A C 1
ATOM 2084 O O . SER A 1 288 ? 7.554 -11.374 29.147 1.00 96.75 288 SER A O 1
ATOM 2086 N N . THR A 1 289 ? 5.722 -11.702 27.899 1.00 96.25 289 THR A N 1
ATOM 2087 C CA . THR A 1 289 ? 4.969 -12.507 28.880 1.00 96.25 289 THR A CA 1
ATOM 2088 C C . THR A 1 289 ? 4.896 -13.998 28.545 1.00 96.25 289 THR A C 1
ATOM 2090 O O . THR A 1 289 ? 4.382 -14.781 29.338 1.00 96.25 289 THR A O 1
ATOM 2093 N N . THR A 1 290 ? 5.380 -14.407 27.372 1.00 96.00 290 THR A N 1
ATOM 2094 C CA . THR A 1 290 ? 5.495 -15.812 26.954 1.00 96.00 290 THR A CA 1
ATOM 2095 C C . THR A 1 290 ? 6.864 -16.032 26.314 1.00 96.00 290 THR A C 1
ATOM 2097 O O . THR A 1 290 ? 6.952 -16.194 25.095 1.00 96.00 290 THR A O 1
ATOM 2100 N N . PRO A 1 291 ? 7.952 -15.986 27.100 1.00 95.19 291 PRO A N 1
ATOM 2101 C CA . PRO A 1 291 ? 9.290 -16.168 26.563 1.00 95.19 291 PRO A CA 1
ATOM 2102 C C . PRO A 1 291 ? 9.484 -17.598 26.039 1.00 95.19 291 PRO A C 1
ATOM 2104 O O . PRO A 1 291 ? 8.800 -18.535 26.447 1.00 95.19 291 PRO A O 1
ATOM 2107 N N . VAL A 1 292 ? 10.454 -17.771 25.152 1.00 95.69 292 VAL A N 1
ATOM 2108 C CA . VAL A 1 292 ? 10.939 -19.061 24.647 1.00 95.69 292 VAL A CA 1
ATOM 2109 C C . VAL A 1 292 ? 12.328 -19.273 25.235 1.00 95.69 292 VAL A C 1
ATOM 2111 O O . VAL A 1 292 ? 13.158 -18.366 25.204 1.00 95.69 292 VAL A O 1
ATOM 2114 N N . GLY A 1 293 ? 12.560 -20.450 25.802 1.00 92.69 293 GLY A N 1
ATOM 2115 C CA . GLY A 1 293 ? 13.811 -20.857 26.430 1.00 92.69 293 GLY A CA 1
ATOM 2116 C C . GLY A 1 293 ? 13.738 -22.316 26.881 1.00 92.69 293 GLY A C 1
ATOM 2117 O O . GLY A 1 293 ? 12.774 -23.013 26.583 1.00 92.69 293 GLY A O 1
ATOM 2118 N N . GLU A 1 294 ? 14.723 -22.782 27.647 1.00 91.69 294 GLU A N 1
ATOM 2119 C CA . GLU A 1 294 ? 14.808 -24.195 28.064 1.00 91.69 294 GLU A CA 1
ATOM 2120 C C . GLU A 1 294 ? 13.561 -24.710 28.803 1.00 91.69 294 GLU A C 1
ATOM 2122 O O . GLU A 1 294 ? 13.234 -25.890 28.722 1.00 91.69 294 GLU A O 1
ATOM 2127 N N . ARG A 1 295 ? 12.861 -23.826 29.529 1.00 89.69 295 ARG A N 1
ATOM 2128 C CA . ARG A 1 295 ? 11.690 -24.161 30.361 1.00 89.69 295 ARG A CA 1
ATOM 2129 C C . ARG A 1 295 ? 10.376 -23.539 29.877 1.00 89.69 295 ARG A C 1
ATOM 2131 O O . ARG A 1 295 ? 9.374 -23.633 30.580 1.00 89.69 295 ARG A O 1
ATOM 2138 N N . SER A 1 296 ? 10.373 -22.850 28.736 1.00 92.00 296 SER A N 1
ATOM 2139 C CA . SER A 1 296 ? 9.189 -22.154 28.221 1.00 92.00 296 SER A CA 1
ATOM 2140 C C . SER A 1 296 ? 9.170 -22.194 26.700 1.00 92.00 296 SER A C 1
ATOM 2142 O O . SER A 1 296 ? 10.187 -21.962 26.058 1.00 92.00 296 SER A O 1
ATOM 2144 N N . HIS A 1 297 ? 8.009 -22.459 26.112 1.00 94.19 297 HIS A N 1
ATOM 2145 C CA . HIS A 1 297 ? 7.874 -22.711 24.674 1.00 94.19 297 HIS A CA 1
ATOM 2146 C C . HIS A 1 297 ? 6.971 -21.678 23.984 1.00 94.19 297 HIS A C 1
ATOM 2148 O O . HIS A 1 297 ? 6.282 -21.997 23.021 1.00 94.19 297 HIS A O 1
ATOM 2154 N N . GLY A 1 298 ? 6.946 -20.441 24.492 1.00 96.38 298 GLY A N 1
ATOM 2155 C CA . GLY A 1 298 ? 6.076 -19.391 23.965 1.00 96.38 298 GLY A CA 1
ATOM 2156 C C . GLY A 1 298 ? 4.613 -19.573 24.375 1.00 96.38 298 GLY A C 1
ATOM 2157 O O . GLY A 1 298 ? 4.300 -20.193 25.397 1.00 96.38 298 GLY A O 1
ATOM 2158 N N . LYS A 1 299 ? 3.686 -18.986 23.611 1.00 96.62 299 LYS A N 1
ATOM 2159 C CA . LYS A 1 299 ? 2.248 -19.124 23.885 1.00 96.62 299 LYS A CA 1
ATOM 2160 C C . LYS A 1 299 ? 1.791 -20.577 23.682 1.00 96.62 299 LYS A C 1
ATOM 2162 O O . LYS A 1 299 ? 1.931 -21.135 22.603 1.00 96.62 299 LYS A O 1
ATOM 2167 N N . SER A 1 300 ? 1.152 -21.156 24.698 1.00 94.81 300 SER A N 1
ATOM 2168 C CA . SER A 1 300 ? 0.703 -22.560 24.711 1.00 94.81 300 SER A CA 1
ATOM 2169 C C . SER A 1 300 ? -0.687 -22.821 24.116 1.00 94.81 300 SER A C 1
ATOM 2171 O O . SER A 1 300 ? -1.185 -23.941 24.185 1.00 94.81 300 SER A O 1
ATOM 2173 N N . ARG A 1 301 ? -1.353 -21.795 23.582 1.00 94.94 301 ARG A N 1
ATOM 2174 C CA . ARG A 1 301 ? -2.693 -21.885 22.986 1.00 94.94 301 ARG A CA 1
ATOM 2175 C C . ARG A 1 301 ? -2.690 -21.206 21.627 1.00 94.94 301 ARG A C 1
ATOM 2177 O O . ARG A 1 301 ? -1.947 -20.245 21.441 1.00 94.94 301 ARG A O 1
ATOM 2184 N N . ASP A 1 302 ? -3.567 -21.651 20.741 1.00 96.62 302 ASP A N 1
ATOM 2185 C CA . ASP A 1 302 ? -3.772 -20.998 19.453 1.00 96.62 302 ASP A CA 1
ATOM 2186 C C . ASP A 1 302 ? -4.287 -19.560 19.600 1.00 96.62 302 ASP A C 1
ATOM 2188 O O . ASP A 1 302 ? -4.776 -19.126 20.656 1.00 96.62 302 ASP A O 1
ATOM 2192 N N . ALA A 1 303 ? -4.144 -18.804 18.515 1.00 97.12 303 ALA A N 1
ATOM 2193 C CA . ALA A 1 303 ? -4.759 -17.497 18.374 1.00 97.12 303 ALA A CA 1
ATOM 2194 C C . ALA A 1 303 ? -6.287 -17.618 18.471 1.00 97.12 303 ALA A C 1
ATOM 2196 O O . ALA A 1 303 ? -6.909 -18.531 17.924 1.00 97.12 303 ALA A O 1
ATOM 2197 N N . LYS A 1 304 ? -6.910 -16.674 19.175 1.00 96.00 304 LYS A N 1
ATOM 2198 C CA . LYS A 1 304 ? -8.362 -16.556 19.237 1.00 96.00 304 LYS A CA 1
ATOM 2199 C C . LYS A 1 304 ? -8.863 -16.213 17.837 1.00 96.00 304 LYS A C 1
ATOM 2201 O O . LYS A 1 304 ? -8.514 -15.165 17.304 1.00 96.00 304 LYS A O 1
ATOM 2206 N N . ASN A 1 305 ? -9.718 -17.056 17.263 1.00 95.06 305 ASN A N 1
ATOM 2207 C CA . ASN A 1 305 ? -10.349 -16.762 15.979 1.00 95.06 305 ASN A CA 1
ATOM 2208 C C . ASN A 1 305 ? -11.471 -15.731 16.175 1.00 95.06 305 ASN A C 1
ATOM 2210 O O . ASN A 1 305 ? -12.652 -16.068 16.238 1.00 95.06 305 ASN A O 1
ATOM 2214 N N . LEU A 1 306 ? -11.080 -14.468 16.353 1.00 94.25 306 LEU A N 1
ATOM 2215 C CA . LEU A 1 306 ? -12.000 -13.366 16.604 1.00 94.25 306 LEU A CA 1
ATOM 2216 C C . LEU A 1 306 ? -13.066 -13.229 15.501 1.00 94.25 306 LEU A C 1
ATOM 2218 O O . LEU A 1 306 ? -14.231 -13.107 15.874 1.00 94.25 306 LEU A O 1
ATOM 2222 N N . PRO A 1 307 ? -12.742 -13.295 14.191 1.00 93.75 307 PRO A N 1
ATOM 2223 C CA . PRO A 1 307 ? -13.763 -13.256 13.147 1.00 93.75 307 PRO A CA 1
ATOM 2224 C C . PRO A 1 307 ? -14.830 -14.337 13.318 1.00 93.75 307 PRO A C 1
ATOM 2226 O O . PRO A 1 307 ? -16.013 -14.022 13.262 1.00 93.75 307 PRO A O 1
ATOM 2229 N N . LEU A 1 308 ? -14.429 -15.582 13.605 1.00 94.50 308 LEU A N 1
ATOM 2230 C CA . LEU A 1 308 ? -15.371 -16.681 13.826 1.00 94.50 308 LEU A CA 1
ATOM 2231 C C . LEU A 1 308 ? -16.271 -16.439 15.045 1.00 94.50 308 LEU A C 1
ATOM 2233 O O . LEU A 1 308 ? -17.456 -16.737 14.998 1.00 94.50 308 LEU A O 1
ATOM 2237 N N . LEU A 1 309 ? -15.731 -15.871 16.125 1.00 93.31 309 LEU A N 1
ATOM 2238 C CA . LEU A 1 309 ? -16.511 -15.548 17.326 1.00 93.31 309 LEU A CA 1
ATOM 2239 C C . LEU A 1 309 ? -17.472 -14.370 17.139 1.00 93.31 309 LEU A C 1
ATOM 2241 O O . LEU A 1 309 ? -18.377 -14.196 17.948 1.00 93.31 309 LEU A O 1
ATOM 2245 N N . MET A 1 310 ? -17.245 -13.546 16.117 1.00 93.75 310 MET A N 1
ATOM 2246 C CA . MET A 1 310 ? -18.090 -12.403 15.771 1.00 93.75 310 MET A CA 1
ATOM 2247 C C . MET A 1 310 ? -19.102 -12.730 14.662 1.00 93.75 310 MET A C 1
ATOM 2249 O O . MET A 1 310 ? -19.903 -11.865 14.312 1.00 93.75 310 MET A O 1
ATOM 2253 N N . MET A 1 311 ? -19.081 -13.950 14.112 1.00 88.62 311 MET A N 1
ATOM 2254 C CA . MET A 1 311 ? -20.137 -14.470 13.241 1.00 88.62 311 MET A CA 1
ATOM 2255 C C . MET A 1 311 ? -21.323 -14.892 14.115 1.00 88.62 311 MET A C 1
ATOM 2257 O O . MET A 1 311 ? -21.361 -16.020 14.604 1.00 88.62 311 MET A O 1
ATOM 2261 N N . MET A 1 312 ? -22.240 -13.955 14.357 1.00 73.44 312 MET A N 1
ATOM 2262 C CA . MET A 1 312 ? -23.502 -14.173 15.079 1.00 73.44 312 MET A CA 1
ATOM 2263 C C . MET A 1 312 ? -24.677 -14.268 14.114 1.00 73.44 312 MET A C 1
ATOM 2265 O O . MET A 1 312 ? -24.633 -13.571 13.073 1.00 73.44 312 MET A O 1
#

Secondary structure (DSSP, 8-state):
----EEEEE-GGG-----HHHHHHHHHHHSS--GGG-SEEEEE-TTSSEEEEE----SS-HHHHT-TT--EEE-TTT--EEE-TTT-----HHHHT-TT--EEEETTTTEEEE--GGGG--HHHHT-TT--EEEEETTHHHHHHHTS---B-SS--PPTT-HHHHHHHHHHHHH-SSEEEE--SSHHHHTTTT-BTTB-SBSS-EE---TTTHHHHHHHHHHHHHHTT---EEEEEEEHIIIIITTHHHHHHHHHTT---EEEEE--SSBGGGTSB--SSSPTT--BTTB-EETTEES-SSPPP-HHHHT--

Mean predicted aligned error: 8.6 Å